Protein AF-A0A9P7ST93-F1 (afdb_monomer_lite)

Secondary structure (DSSP, 8-state):
-PPP-PPPEEEEEEEETTSTT-TTTTT-HHHHHHHHHHHHHHHT-TT--HHHHTTS--EEEEEEE-SSEEEEEEEES-TT--TTTTTSTTTS---EEEEEE-SS-EEEE--HHHHHHHHHHHHHHHHHH-TT--S-EEEE-TTSPPPEES--TT--S-S-EEPPPP-GGGG-PPPPPPPPPPPPPPPPPPPPPPPPPPPPPPP-

pLDDT: mean 79.47, std 17.63, range [34.66, 97.19]

Radius of gyration: 26.7 Å; chains: 1; bounding box: 96×36×78 Å

Foldseek 3Di:
DDDPLQFKAKEKEKEWCLFPQNVCCQVCVVSVLLVVLVVCLVVVAPPHPSVVQNVWDKAWAEWEAAQTTIITMIMTSPPVDDLQPLLPPPPPQHFYKYWYTDNPDTDIDGDPVLSVLVSNLSSLLSQQQAPPDGDPRYFYCSVVDFDWRPHGNPDDDDDIDGRDDSPPCSPVDPDPDPDPDPDPDDDDDDDDDDDDDDDDDDDD

Sequence (204 aa):
MPQPSSTAKRVFVLLNRHSRHYPGAWDDPESLMRNTLAFLHEKGIAGFDTSSALNAKPRLLVKENWVLFLHAVFDIFNDTYDPATAHLPGANDLPGIMVEFSRRRESGNTNRAVMNKVNDEVRKAHDMKGFGSEPPFAADYSDGKHPTCWRPRSSKPRASSTVPALDPALGSAPAPAPAPAPPPAPPPAPPPAPPPAPPPDPAP

Organism: NCBI:txid123648

Structure (mmCIF, N/CA/C/O backbone):
data_AF-A0A9P7ST93-F1
#
_entry.id   AF-A0A9P7ST93-F1
#
loop_
_atom_site.group_PDB
_atom_site.id
_atom_site.type_symbol
_atom_site.label_atom_id
_atom_site.label_alt_id
_atom_site.label_comp_id
_atom_site.label_asym_id
_atom_site.label_entity_id
_atom_site.label_seq_id
_atom_site.pdbx_PDB_ins_code
_atom_site.Cartn_x
_atom_site.Cartn_y
_atom_site.Cartn_z
_atom_site.occupancy
_atom_site.B_iso_or_equiv
_atom_site.auth_seq_id
_atom_site.auth_comp_id
_atom_site.auth_asym_id
_atom_site.auth_atom_id
_atom_site.pdbx_PDB_model_num
ATOM 1 N N . MET A 1 1 ? 1.619 -15.369 29.570 1.00 39.56 1 MET A N 1
ATOM 2 C CA . MET A 1 1 ? 0.551 -14.775 28.738 1.00 39.56 1 MET A CA 1
ATOM 3 C C . MET A 1 1 ? 1.010 -14.865 27.289 1.00 39.56 1 MET A C 1
ATOM 5 O O . MET A 1 1 ? 2.052 -14.284 27.003 1.00 39.56 1 MET A O 1
ATOM 9 N N . PRO A 1 2 ? 0.346 -15.619 26.398 1.00 37.69 2 PRO A N 1
ATOM 10 C CA . PRO A 1 2 ? 0.626 -15.507 24.972 1.00 37.69 2 PRO A CA 1
ATOM 11 C C . PRO A 1 2 ? 0.145 -14.129 24.505 1.00 37.69 2 PRO A C 1
ATOM 13 O O . PRO A 1 2 ? -1.004 -13.766 24.748 1.00 37.69 2 PRO A O 1
ATOM 16 N N . GLN A 1 3 ? 1.038 -13.344 23.902 1.00 43.22 3 GLN A N 1
ATOM 17 C CA . GLN A 1 3 ? 0.674 -12.101 23.217 1.00 43.22 3 GLN A CA 1
ATOM 18 C C . GLN A 1 3 ? -0.368 -12.427 22.132 1.00 43.22 3 GLN A C 1
ATOM 20 O O . GLN A 1 3 ? -0.252 -13.488 21.507 1.00 43.22 3 GLN A O 1
ATOM 25 N N . PRO A 1 4 ? -1.385 -11.577 21.897 1.00 47.75 4 PRO A N 1
ATOM 26 C CA . PRO A 1 4 ? -2.294 -11.791 20.781 1.00 47.75 4 PRO A CA 1
ATOM 27 C C . PRO A 1 4 ? -1.471 -11.883 19.491 1.00 47.75 4 PRO A C 1
ATOM 29 O O . PRO A 1 4 ? -0.654 -11.014 19.190 1.00 47.75 4 PRO A O 1
ATOM 32 N N . SER A 1 5 ? -1.648 -12.980 18.753 1.00 54.38 5 SER A N 1
ATOM 33 C CA . SER A 1 5 ? -1.018 -13.176 17.449 1.00 54.38 5 SER A CA 1
ATOM 34 C C . SER A 1 5 ? -1.466 -12.043 16.525 1.00 54.38 5 SER A C 1
ATOM 36 O O . SER A 1 5 ? -2.623 -11.979 16.106 1.00 54.38 5 SER A O 1
ATOM 38 N N . SER A 1 6 ? -0.558 -11.106 16.251 1.00 73.00 6 SER A N 1
ATOM 39 C CA . SER A 1 6 ? -0.805 -10.029 15.300 1.00 73.00 6 SER A CA 1
ATOM 40 C C . SER A 1 6 ? -0.928 -10.633 13.901 1.00 73.00 6 SER A C 1
ATOM 42 O O . SER A 1 6 ? -0.012 -11.287 13.413 1.00 73.00 6 SER A O 1
ATOM 44 N N . THR A 1 7 ? -2.088 -10.462 13.266 1.00 86.06 7 THR A N 1
ATOM 45 C CA . THR A 1 7 ? -2.342 -10.981 11.914 1.00 86.06 7 THR A CA 1
ATOM 46 C C . THR A 1 7 ? -1.695 -10.077 10.866 1.00 86.06 7 THR A C 1
ATOM 48 O O . THR A 1 7 ? -1.878 -8.859 10.923 1.00 86.06 7 THR A O 1
ATOM 51 N N . ALA A 1 8 ? -1.005 -10.669 9.886 1.00 91.06 8 ALA A N 1
ATOM 52 C CA . ALA A 1 8 ? -0.424 -9.957 8.749 1.00 91.06 8 ALA A CA 1
ATOM 53 C C . ALA A 1 8 ? -1.473 -9.118 8.001 1.00 91.06 8 ALA A C 1
ATOM 55 O O . ALA A 1 8 ? -2.584 -9.581 7.721 1.00 91.06 8 ALA A O 1
ATOM 56 N N . LYS A 1 9 ? -1.122 -7.872 7.673 1.00 92.12 9 LYS A N 1
ATOM 57 C CA . LYS A 1 9 ? -1.996 -6.945 6.943 1.00 92.12 9 LYS A CA 1
ATOM 58 C C . LYS A 1 9 ? -1.225 -6.155 5.906 1.00 92.12 9 LYS A C 1
ATOM 60 O O . LYS A 1 9 ? -0.076 -5.787 6.133 1.00 92.12 9 LYS A O 1
ATOM 65 N N . ARG A 1 10 ? -1.916 -5.815 4.822 1.00 94.56 10 ARG A N 1
ATOM 66 C CA . ARG A 1 10 ? -1.431 -4.885 3.802 1.00 94.56 10 ARG A CA 1
ATOM 67 C C . ARG A 1 10 ? -2.080 -3.520 3.966 1.00 94.56 10 ARG A C 1
ATOM 69 O O . ARG A 1 10 ? -3.299 -3.415 4.083 1.00 94.56 10 ARG A O 1
ATOM 76 N N . VAL A 1 11 ? -1.277 -2.471 3.954 1.00 94.94 11 VAL A N 1
ATOM 77 C CA . VAL A 1 11 ? -1.739 -1.087 4.005 1.00 94.94 11 VAL A CA 1
ATOM 78 C C . VAL A 1 11 ? -1.470 -0.449 2.653 1.00 94.94 11 VAL A C 1
ATOM 80 O O . VAL A 1 11 ? -0.330 -0.396 2.197 1.00 94.94 11 VAL A O 1
ATOM 83 N N . PHE A 1 12 ? -2.533 0.017 2.007 1.00 96.69 12 PHE A N 1
ATOM 84 C CA . PHE A 1 12 ? -2.459 0.832 0.804 1.00 96.69 12 PHE A CA 1
ATOM 85 C C . PHE A 1 12 ? -2.665 2.294 1.184 1.00 96.69 12 PHE A C 1
ATOM 87 O O . PHE A 1 12 ? -3.672 2.636 1.798 1.00 96.69 12 PHE A O 1
ATOM 94 N N . VAL A 1 13 ? -1.722 3.152 0.814 1.00 96.62 13 VAL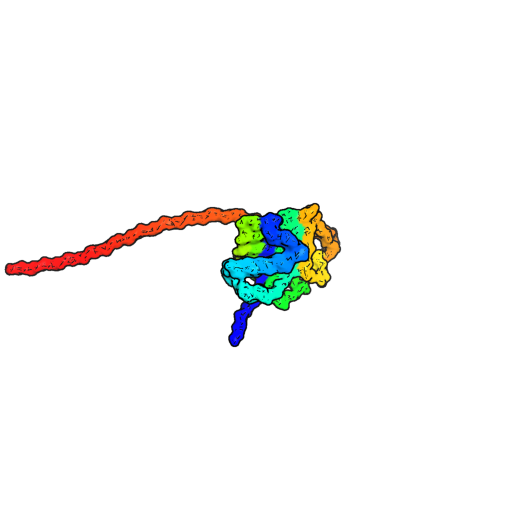 A N 1
ATOM 95 C CA . VAL A 1 13 ? -1.761 4.590 1.056 1.00 96.62 13 VAL A CA 1
ATOM 96 C C . VAL A 1 13 ? -1.938 5.319 -0.266 1.00 96.62 13 VAL A C 1
ATOM 98 O O . VAL A 1 13 ? -1.089 5.228 -1.153 1.00 96.62 13 VAL A O 1
ATOM 101 N N . LEU A 1 14 ? -3.024 6.077 -0.362 1.00 95.06 14 LEU A N 1
ATOM 102 C CA . LEU A 1 14 ? -3.281 7.057 -1.406 1.00 95.06 14 LEU A CA 1
ATOM 103 C C . LEU A 1 14 ? -2.976 8.450 -0.846 1.00 95.06 14 LEU A C 1
ATOM 105 O O . LEU A 1 14 ? -3.741 9.003 -0.054 1.00 95.06 14 LEU A O 1
ATOM 109 N N . LEU A 1 15 ? -1.840 9.018 -1.239 1.00 95.88 15 LEU A N 1
ATOM 110 C CA . LEU A 1 15 ? -1.350 10.293 -0.730 1.00 95.88 15 LEU A CA 1
ATOM 111 C C . LEU A 1 15 ? -1.503 11.382 -1.791 1.00 95.88 15 LEU A C 1
ATOM 113 O O . LEU A 1 15 ? -0.710 11.474 -2.720 1.00 95.88 15 LEU A O 1
ATOM 117 N N . ASN A 1 16 ? -2.507 12.243 -1.659 1.00 94.56 16 ASN A N 1
ATOM 118 C CA . ASN A 1 16 ? -2.703 13.362 -2.577 1.00 94.56 16 ASN A CA 1
ATOM 119 C C . ASN A 1 16 ? -1.550 14.380 -2.474 1.00 94.56 16 ASN A C 1
ATOM 121 O O . ASN A 1 16 ? -1.121 14.709 -1.366 1.00 94.56 16 ASN A O 1
ATOM 125 N N . ARG A 1 17 ? -1.136 14.978 -3.601 1.00 92.88 17 ARG A N 1
ATOM 126 C CA . ARG A 1 17 ? -0.094 16.029 -3.664 1.00 92.88 17 ARG A CA 1
ATOM 127 C C . ARG A 1 17 ? -0.325 17.240 -2.757 1.00 92.88 17 ARG A C 1
ATOM 129 O O . ARG A 1 17 ? 0.609 17.962 -2.430 1.00 92.88 17 ARG A O 1
ATOM 136 N N . HIS A 1 18 ? -1.575 17.502 -2.382 1.00 93.50 18 HIS A N 1
ATOM 137 C CA . HIS A 1 18 ? -1.952 18.611 -1.505 1.00 93.50 18 HIS A CA 1
ATOM 138 C C . HIS A 1 18 ? -2.066 18.212 -0.028 1.00 93.50 18 HIS A C 1
ATOM 140 O O . HIS A 1 18 ? -2.454 19.042 0.796 1.00 93.50 18 HIS A O 1
ATOM 146 N N . SER A 1 19 ? -1.783 16.954 0.312 1.00 94.62 19 SER A N 1
ATOM 147 C CA . SER A 1 19 ? -1.678 16.507 1.697 1.00 94.62 19 SER A CA 1
ATOM 148 C C . SER A 1 19 ? -0.479 17.160 2.382 1.00 94.62 19 SER A C 1
ATOM 150 O O . SER A 1 19 ? 0.590 17.297 1.789 1.00 94.62 19 SER A O 1
ATOM 152 N N . ARG A 1 20 ? -0.624 17.482 3.671 1.00 94.31 20 ARG A N 1
ATOM 153 C CA . ARG A 1 20 ? 0.499 17.913 4.523 1.00 94.31 20 ARG A CA 1
ATOM 154 C C . ARG A 1 20 ? 1.595 16.852 4.654 1.00 94.31 20 ARG A C 1
ATOM 156 O O . ARG A 1 20 ? 2.724 17.196 4.966 1.00 94.31 20 ARG A O 1
ATOM 163 N N . HIS A 1 21 ? 1.250 15.585 4.418 1.00 93.44 21 HIS A N 1
ATOM 164 C CA . HIS A 1 21 ? 2.176 14.455 4.492 1.00 93.44 21 HIS A CA 1
ATOM 165 C C . HIS A 1 21 ? 2.898 14.192 3.169 1.00 93.44 21 HIS A C 1
ATOM 167 O O . HIS A 1 21 ? 3.729 13.301 3.125 1.00 93.44 21 HIS A O 1
ATOM 173 N N . TYR A 1 22 ? 2.565 14.909 2.087 1.00 93.19 22 TYR A N 1
ATOM 174 C CA . TYR A 1 22 ? 3.180 14.703 0.771 1.00 93.19 22 TYR A CA 1
ATOM 175 C C . TYR A 1 22 ? 4.646 15.162 0.675 1.00 93.19 22 TYR A C 1
ATOM 177 O O . TYR A 1 22 ? 5.442 14.429 0.085 1.00 93.19 22 TYR A O 1
ATOM 185 N N . PRO A 1 23 ? 5.045 16.335 1.212 1.00 92.75 23 PRO A N 1
ATOM 186 C CA . PRO A 1 23 ? 6.428 16.795 1.104 1.00 92.75 23 PRO A CA 1
ATOM 187 C C . PRO A 1 23 ? 7.416 15.767 1.669 1.00 92.75 23 PRO A C 1
ATOM 189 O O . PRO A 1 23 ? 7.304 15.364 2.822 1.00 92.75 23 PRO A O 1
ATOM 192 N N . GLY A 1 24 ? 8.372 15.336 0.842 1.00 89.81 24 GLY A N 1
ATOM 193 C CA . GLY A 1 24 ? 9.395 14.355 1.215 1.00 89.81 24 GLY A CA 1
ATOM 194 C C . GLY A 1 24 ? 8.928 12.895 1.261 1.00 89.81 24 GLY A C 1
ATOM 195 O O . GLY A 1 24 ? 9.766 12.020 1.422 1.00 89.81 24 GLY A O 1
ATOM 196 N N . ALA A 1 25 ? 7.640 12.590 1.063 1.00 93.56 25 ALA A N 1
ATOM 197 C CA . ALA A 1 25 ? 7.125 11.218 1.180 1.00 93.56 25 ALA A CA 1
ATOM 198 C C . ALA A 1 25 ? 7.658 10.249 0.112 1.00 93.56 25 ALA A C 1
ATOM 200 O O . ALA A 1 25 ? 7.691 9.038 0.329 1.00 93.56 25 ALA A O 1
ATOM 201 N N . TRP A 1 26 ? 8.053 10.772 -1.050 1.00 93.38 26 TRP A N 1
ATOM 202 C CA . TRP A 1 26 ? 8.686 9.972 -2.095 1.00 93.38 26 TRP A CA 1
ATOM 203 C C . TRP A 1 26 ? 10.097 9.527 -1.704 1.00 93.38 26 TRP A C 1
ATOM 205 O O . TRP A 1 26 ? 10.451 8.357 -1.893 1.00 93.38 26 TRP A O 1
ATOM 215 N N . ASP A 1 27 ? 10.882 10.448 -1.149 1.00 93.75 27 ASP A N 1
ATOM 216 C CA . ASP A 1 27 ? 12.282 10.232 -0.785 1.00 93.75 27 ASP A CA 1
ATOM 217 C C . ASP A 1 27 ? 12.413 9.518 0.567 1.00 93.75 27 ASP A C 1
ATOM 219 O O . ASP A 1 27 ? 13.265 8.646 0.721 1.00 93.75 27 ASP A O 1
ATOM 223 N N . ASP A 1 28 ? 11.509 9.811 1.505 1.00 94.44 28 ASP A N 1
ATOM 224 C CA . ASP A 1 28 ? 11.406 9.199 2.831 1.00 94.44 28 ASP A CA 1
ATOM 225 C C . ASP A 1 28 ? 10.043 8.498 3.023 1.00 94.44 28 ASP A C 1
ATOM 227 O O . ASP A 1 28 ? 9.140 8.995 3.713 1.00 94.44 28 ASP A O 1
ATOM 231 N N . PRO A 1 29 ? 9.866 7.309 2.419 1.00 93.44 29 PRO A N 1
ATOM 232 C CA . PRO A 1 29 ? 8.644 6.536 2.592 1.00 93.44 29 PRO A CA 1
ATOM 233 C C . PRO A 1 29 ? 8.493 5.984 4.018 1.00 93.44 29 PRO A C 1
ATOM 235 O O . PRO A 1 29 ? 7.383 5.625 4.408 1.00 93.44 29 PRO A O 1
ATOM 238 N N . GLU A 1 30 ? 9.558 5.922 4.826 1.00 93.50 30 GLU A N 1
ATOM 239 C CA . GLU A 1 30 ? 9.464 5.468 6.218 1.00 93.50 30 GLU A CA 1
ATOM 240 C C . GLU A 1 30 ? 8.687 6.453 7.082 1.00 93.50 30 GLU A C 1
ATOM 242 O O . GLU A 1 30 ? 7.829 6.039 7.867 1.00 93.50 30 GLU A O 1
ATOM 247 N N . SER A 1 31 ? 8.921 7.755 6.911 1.00 93.75 31 SER A N 1
ATOM 248 C CA . SER A 1 31 ? 8.113 8.773 7.585 1.00 93.75 31 SER A CA 1
ATOM 249 C C . SER A 1 31 ? 6.644 8.712 7.168 1.00 93.75 31 SER A C 1
ATOM 251 O O . SER A 1 31 ? 5.770 8.807 8.032 1.00 93.75 31 SER A O 1
ATOM 253 N N . LEU A 1 32 ? 6.348 8.453 5.888 1.00 95.00 32 LEU A N 1
ATOM 254 C CA . LEU A 1 32 ? 4.972 8.214 5.438 1.00 95.00 32 LEU A CA 1
ATOM 255 C C . LEU A 1 32 ? 4.351 6.995 6.138 1.00 95.00 32 LEU A C 1
ATOM 257 O O . LEU A 1 32 ? 3.221 7.080 6.627 1.00 95.00 32 LEU A O 1
ATOM 261 N N . MET A 1 33 ? 5.074 5.874 6.222 1.00 94.94 33 MET A N 1
ATOM 262 C CA . MET A 1 33 ? 4.598 4.668 6.909 1.00 94.94 33 MET A CA 1
ATOM 263 C C . MET A 1 33 ? 4.339 4.938 8.396 1.00 94.94 33 MET A C 1
ATOM 265 O O . MET A 1 33 ? 3.260 4.611 8.888 1.00 94.94 33 MET A O 1
ATOM 269 N N . ARG A 1 34 ? 5.263 5.604 9.101 1.00 93.19 34 ARG A N 1
ATOM 270 C CA . ARG A 1 34 ? 5.085 5.986 10.514 1.00 93.19 34 ARG A CA 1
ATOM 271 C C . ARG A 1 34 ? 3.852 6.864 10.721 1.00 93.19 34 ARG A C 1
ATOM 273 O O . ARG A 1 34 ? 3.037 6.565 11.591 1.00 93.19 34 ARG A O 1
ATOM 280 N N . ASN A 1 35 ? 3.672 7.892 9.891 1.00 93.38 35 ASN A N 1
ATOM 281 C CA . ASN A 1 35 ? 2.508 8.781 9.962 1.00 93.38 35 ASN A CA 1
ATOM 282 C C . ASN A 1 35 ? 1.201 8.028 9.681 1.00 93.38 35 ASN A C 1
ATOM 284 O O . ASN A 1 35 ? 0.191 8.262 10.342 1.00 93.38 35 ASN A O 1
ATOM 288 N N . THR A 1 36 ? 1.231 7.079 8.743 1.00 94.56 36 THR A N 1
ATOM 289 C CA . THR A 1 36 ? 0.090 6.209 8.431 1.00 94.56 36 THR A CA 1
ATOM 290 C C . THR A 1 36 ? -0.285 5.333 9.625 1.00 94.56 36 THR A C 1
ATOM 292 O O . THR A 1 36 ? -1.457 5.255 9.987 1.00 94.56 36 THR A O 1
ATOM 295 N N . LEU A 1 37 ? 0.696 4.696 10.268 1.00 93.00 37 LEU A N 1
ATOM 296 C CA . LEU A 1 37 ? 0.470 3.847 11.440 1.00 93.00 37 LEU A CA 1
ATOM 297 C C . LEU A 1 37 ? -0.026 4.655 12.645 1.00 93.00 37 LEU A C 1
ATOM 299 O O . LEU A 1 37 ? -0.959 4.222 13.318 1.00 93.00 37 LEU A O 1
ATOM 303 N N . ALA A 1 38 ? 0.530 5.848 12.872 1.00 91.50 38 ALA A N 1
ATOM 304 C CA . ALA A 1 38 ? 0.058 6.770 13.903 1.00 91.50 38 ALA A CA 1
ATOM 305 C C . ALA A 1 38 ? -1.401 7.195 13.667 1.00 91.50 38 ALA A C 1
ATOM 307 O O . ALA A 1 38 ? -2.216 7.133 14.587 1.00 91.50 38 ALA A O 1
ATOM 308 N N . PHE A 1 39 ? -1.757 7.540 12.426 1.00 92.31 39 PHE A N 1
ATOM 309 C CA . PHE A 1 39 ? -3.133 7.859 12.045 1.00 92.31 39 PHE A CA 1
ATOM 310 C C . PHE A 1 39 ? -4.088 6.680 12.285 1.00 92.31 39 PHE A C 1
ATOM 312 O O . PHE A 1 39 ? -5.151 6.845 12.883 1.00 92.31 39 PHE A O 1
ATOM 319 N N . LEU A 1 40 ? -3.711 5.474 11.846 1.00 90.75 40 LEU A N 1
ATOM 320 C CA . LEU A 1 40 ? -4.512 4.268 12.067 1.00 90.75 40 LEU A CA 1
ATOM 321 C C . LEU A 1 40 ? -4.692 3.975 13.560 1.00 90.75 40 LEU A C 1
ATOM 323 O O . LEU A 1 40 ? -5.779 3.557 13.964 1.00 90.75 40 LEU A O 1
ATOM 327 N N . HIS A 1 41 ? -3.657 4.239 14.366 1.00 89.31 41 HIS A N 1
ATOM 328 C CA . HIS A 1 41 ? -3.718 4.139 15.818 1.00 89.31 41 HIS A CA 1
ATOM 329 C C . HIS A 1 41 ? -4.719 5.105 16.435 1.00 89.31 41 HIS A C 1
ATOM 331 O O . HIS A 1 41 ? -5.602 4.677 17.175 1.00 89.31 41 HIS A O 1
ATOM 337 N N . GLU A 1 42 ? -4.628 6.384 16.087 1.00 89.81 42 GLU A N 1
ATOM 338 C CA . GLU A 1 42 ? -5.545 7.414 16.574 1.00 89.81 42 GLU A CA 1
ATOM 339 C C . GLU A 1 42 ? -7.006 7.121 16.197 1.00 89.81 42 GLU A C 1
ATOM 341 O O . GLU A 1 42 ? -7.918 7.363 16.986 1.00 89.81 42 GLU A O 1
ATOM 346 N N . LYS A 1 43 ? -7.247 6.572 15.000 1.00 87.56 43 LYS A N 1
ATOM 347 C CA . LYS A 1 43 ? -8.603 6.283 14.511 1.00 87.56 43 LYS A CA 1
ATOM 348 C C . LYS A 1 43 ? -9.219 4.993 15.041 1.00 87.56 43 LYS A C 1
ATOM 350 O O . LYS A 1 43 ? -10.419 4.814 14.847 1.00 87.56 43 LYS A O 1
ATOM 355 N N . GLY A 1 44 ? -8.445 4.108 15.671 1.00 84.38 44 GLY A N 1
ATOM 356 C CA . GLY A 1 44 ? -8.965 2.854 16.221 1.00 84.38 44 GLY A CA 1
ATOM 357 C C . GLY A 1 44 ? -9.681 1.992 15.175 1.00 84.38 44 GLY A C 1
ATOM 358 O O . GLY A 1 44 ? -10.802 1.539 15.402 1.00 84.38 44 GLY A O 1
ATOM 359 N N . ILE A 1 45 ? -9.072 1.810 13.997 1.00 81.69 45 ILE A N 1
ATOM 360 C CA . ILE A 1 45 ? -9.695 1.058 12.897 1.00 81.69 45 ILE A CA 1
ATOM 361 C C . ILE A 1 45 ? -9.994 -0.384 13.334 1.00 81.69 45 ILE A C 1
ATOM 363 O O . ILE A 1 45 ? -9.109 -1.117 13.773 1.00 81.69 45 ILE A O 1
ATOM 367 N N . ALA A 1 46 ? -11.252 -0.804 13.185 1.00 67.62 46 ALA A N 1
ATOM 368 C CA . ALA A 1 46 ? -11.709 -2.121 13.614 1.00 67.62 46 ALA A CA 1
ATOM 369 C C . ALA A 1 46 ? -10.882 -3.257 12.985 1.00 67.62 46 ALA A C 1
ATOM 371 O O . ALA A 1 46 ? -10.647 -3.295 11.775 1.00 67.62 46 ALA A O 1
ATOM 372 N N . GLY A 1 47 ? -10.456 -4.204 13.824 1.00 66.81 47 GLY A N 1
ATOM 373 C CA . GLY A 1 47 ? -9.659 -5.355 13.401 1.00 66.81 47 GLY A CA 1
ATOM 374 C C . GLY A 1 47 ? -8.194 -5.035 13.096 1.00 66.81 47 GLY A C 1
ATOM 375 O O . GLY A 1 47 ? -7.512 -5.897 12.544 1.00 66.81 47 GLY A O 1
ATOM 376 N N . PHE A 1 48 ? -7.705 -3.839 13.426 1.00 73.12 48 PHE A N 1
ATOM 377 C CA . PHE A 1 48 ? -6.294 -3.465 13.383 1.00 73.12 48 PHE A CA 1
ATOM 378 C C . PHE A 1 48 ? -5.777 -3.299 14.814 1.00 73.12 48 PHE A C 1
ATOM 380 O O . PHE A 1 48 ? -6.257 -2.434 15.541 1.00 73.12 48 PHE A O 1
ATOM 387 N N . ASP A 1 49 ? -4.825 -4.140 15.229 1.00 75.00 49 ASP A N 1
ATOM 388 C CA . ASP A 1 49 ? -4.144 -3.964 16.515 1.00 75.00 49 ASP A CA 1
ATOM 389 C C . ASP A 1 49 ? -3.146 -2.814 16.390 1.00 75.00 49 ASP A C 1
ATOM 391 O O . ASP A 1 49 ? -2.001 -2.968 15.959 1.00 75.00 49 ASP A O 1
ATOM 395 N N . THR A 1 50 ? -3.644 -1.629 16.714 1.00 68.19 50 THR A N 1
ATOM 396 C CA . THR A 1 50 ? -2.937 -0.369 16.565 1.00 68.19 50 THR A CA 1
ATOM 397 C C . THR A 1 50 ? -1.700 -0.288 17.455 1.00 68.19 50 THR A C 1
ATOM 399 O O . THR A 1 50 ? -0.686 0.273 17.038 1.00 68.19 50 THR A O 1
ATOM 402 N N . SER A 1 51 ? -1.760 -0.840 18.669 1.00 72.50 51 SER A N 1
ATOM 403 C CA . SER A 1 51 ? -0.683 -0.747 19.658 1.00 72.50 51 SER A CA 1
ATOM 404 C C . SER A 1 51 ? 0.499 -1.637 19.285 1.00 72.50 51 SER A C 1
ATOM 406 O O . SER A 1 51 ? 1.652 -1.209 19.376 1.00 72.50 51 SER A O 1
ATOM 408 N N . SER A 1 52 ? 0.227 -2.841 18.779 1.00 76.31 52 SER A N 1
ATOM 409 C CA . SER A 1 52 ? 1.268 -3.704 18.218 1.00 76.31 52 SER A CA 1
ATOM 410 C C . SER A 1 52 ? 1.823 -3.132 16.908 1.00 76.31 52 SER A C 1
ATOM 412 O O . SER A 1 52 ? 3.016 -3.256 16.635 1.00 76.31 52 SER A O 1
ATOM 414 N N . ALA A 1 53 ? 0.986 -2.460 16.104 1.00 73.94 53 ALA A N 1
ATOM 415 C CA . ALA A 1 53 ? 1.375 -1.959 14.786 1.00 73.94 53 ALA A CA 1
ATOM 416 C C . ALA A 1 53 ? 2.367 -0.791 14.849 1.00 73.94 53 ALA A C 1
ATOM 418 O O . ALA A 1 53 ? 3.220 -0.683 13.973 1.00 73.94 53 ALA A O 1
ATOM 419 N N . LEU A 1 54 ? 2.317 0.042 15.895 1.00 78.19 54 LEU A N 1
ATOM 420 C CA . LEU A 1 54 ? 3.311 1.105 16.111 1.00 78.19 54 LEU A CA 1
ATOM 421 C C . LEU A 1 54 ? 4.727 0.562 16.351 1.00 78.19 54 LEU A C 1
ATOM 423 O O . LEU A 1 54 ? 5.701 1.250 16.060 1.00 78.19 54 LEU A O 1
ATOM 427 N N . ASN A 1 55 ? 4.834 -0.671 16.851 1.00 79.44 55 ASN A N 1
ATOM 428 C CA . ASN A 1 55 ? 6.103 -1.366 17.070 1.00 79.44 55 ASN A CA 1
ATOM 429 C C . ASN A 1 55 ? 6.436 -2.355 15.943 1.00 79.44 55 ASN A C 1
ATOM 431 O O . ASN A 1 55 ? 7.485 -3.003 15.978 1.00 79.44 55 ASN A O 1
ATOM 435 N N . ALA A 1 56 ? 5.550 -2.501 14.953 1.00 80.00 56 ALA A N 1
ATOM 436 C CA . ALA A 1 56 ? 5.804 -3.353 13.806 1.00 80.00 56 ALA A CA 1
ATOM 437 C C . ALA A 1 56 ? 6.959 -2.784 12.976 1.00 80.00 56 ALA A C 1
ATOM 439 O O . ALA A 1 56 ? 7.174 -1.574 12.913 1.00 80.00 56 ALA A O 1
ATOM 440 N N . LYS A 1 57 ? 7.681 -3.670 12.289 1.00 87.56 57 LYS A N 1
ATOM 441 C CA . LYS A 1 57 ? 8.638 -3.289 11.248 1.00 87.56 57 LYS A CA 1
ATOM 442 C C . LYS A 1 57 ? 7.911 -3.355 9.903 1.00 87.56 57 LYS A C 1
ATOM 444 O O . LYS A 1 57 ? 7.830 -4.446 9.337 1.00 87.56 57 LYS A O 1
ATOM 449 N N . PRO A 1 58 ? 7.307 -2.252 9.417 1.00 92.56 58 PRO A N 1
ATOM 450 C CA . PRO A 1 58 ? 6.603 -2.279 8.147 1.00 92.56 58 PRO A CA 1
ATOM 451 C C . PRO A 1 58 ? 7.580 -2.585 7.010 1.00 92.56 58 PRO A C 1
ATOM 453 O O . PRO A 1 58 ? 8.703 -2.079 6.984 1.00 92.56 58 PRO A O 1
ATOM 456 N N . ARG A 1 59 ? 7.142 -3.401 6.052 1.00 94.75 59 ARG A N 1
ATOM 457 C CA . ARG A 1 59 ? 7.895 -3.698 4.832 1.00 94.75 59 ARG A CA 1
ATOM 458 C C . ARG A 1 59 ? 7.259 -2.962 3.666 1.00 94.75 59 ARG A C 1
ATOM 460 O O . ARG A 1 59 ? 6.178 -3.341 3.217 1.00 94.75 59 ARG A O 1
ATOM 467 N N . LEU A 1 60 ? 7.935 -1.936 3.157 1.00 96.31 60 LEU A N 1
ATOM 468 C CA . LEU A 1 60 ? 7.509 -1.253 1.940 1.00 96.31 60 LEU A CA 1
ATOM 469 C C . LEU A 1 60 ? 7.599 -2.213 0.749 1.00 96.31 60 LEU A C 1
ATOM 471 O O . LEU A 1 60 ? 8.653 -2.791 0.502 1.00 96.31 60 LEU A O 1
ATOM 475 N N . LEU A 1 61 ? 6.500 -2.366 0.013 1.00 95.44 61 LEU A N 1
ATOM 476 C CA . LEU A 1 61 ? 6.415 -3.234 -1.159 1.00 95.44 61 LEU A CA 1
ATOM 477 C C . LEU A 1 61 ? 6.463 -2.450 -2.460 1.00 95.44 61 LEU A C 1
ATOM 479 O O . LEU A 1 61 ? 7.252 -2.768 -3.343 1.00 95.44 61 LEU A O 1
ATOM 483 N N . VAL A 1 62 ? 5.610 -1.438 -2.579 1.00 94.44 62 VAL A N 1
ATOM 484 C CA . VAL A 1 62 ? 5.448 -0.641 -3.796 1.00 94.44 62 VAL A CA 1
ATOM 485 C C . VAL A 1 62 ? 5.420 0.826 -3.407 1.00 94.44 62 VAL A C 1
ATOM 487 O O . VAL A 1 62 ? 4.765 1.189 -2.429 1.00 94.44 62 VAL A O 1
ATOM 490 N N . LYS A 1 63 ? 6.102 1.669 -4.184 1.00 93.94 63 LYS A N 1
ATOM 491 C CA . LYS A 1 63 ? 5.879 3.114 -4.176 1.00 93.94 63 LYS A CA 1
ATOM 492 C C . LYS A 1 63 ? 5.800 3.641 -5.602 1.00 93.94 63 LYS A C 1
ATOM 494 O O . LYS A 1 63 ? 6.693 3.394 -6.410 1.00 93.94 63 LYS A O 1
ATOM 499 N N . GLU A 1 64 ? 4.748 4.385 -5.903 1.00 91.94 64 GLU A N 1
ATOM 500 C CA . GLU A 1 64 ? 4.564 5.009 -7.206 1.00 91.94 64 GLU A CA 1
ATOM 501 C C . GLU A 1 64 ? 4.289 6.497 -7.057 1.00 91.94 64 GLU A C 1
ATOM 503 O O . GLU A 1 64 ? 3.383 6.895 -6.325 1.00 91.94 64 GLU A O 1
ATOM 508 N N . ASN A 1 65 ? 5.070 7.314 -7.755 1.00 90.38 65 ASN A N 1
ATOM 509 C CA . ASN A 1 65 ? 4.875 8.754 -7.798 1.00 90.38 65 ASN A CA 1
ATOM 510 C C . ASN A 1 65 ? 4.065 9.109 -9.041 1.00 90.38 65 ASN A C 1
ATOM 512 O O . ASN A 1 65 ? 4.472 8.791 -10.151 1.00 90.38 65 ASN A O 1
ATOM 516 N N . TRP A 1 66 ? 2.929 9.768 -8.872 1.00 88.50 66 TRP A N 1
ATOM 517 C CA . TRP A 1 66 ? 2.083 10.221 -9.967 1.00 88.50 66 TRP A CA 1
ATOM 518 C C . TRP A 1 66 ? 1.916 11.733 -9.917 1.00 88.50 66 TRP A C 1
ATOM 520 O O . TRP A 1 66 ? 2.113 12.373 -8.889 1.00 88.50 66 TRP A O 1
ATOM 530 N N . VAL A 1 67 ? 1.455 12.313 -11.027 1.00 86.88 67 VAL A N 1
ATOM 531 C CA . VAL A 1 67 ? 1.254 13.768 -11.165 1.00 86.88 67 VAL A 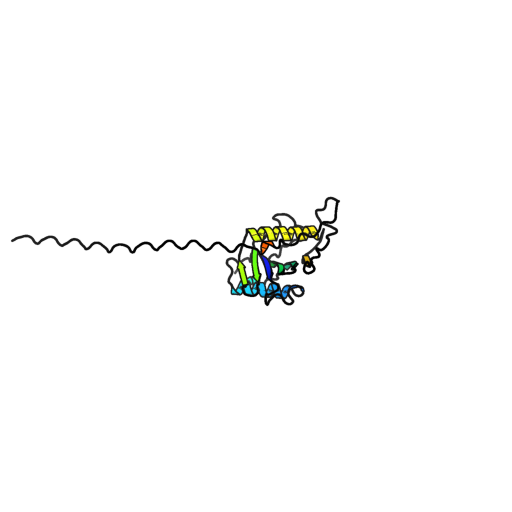CA 1
ATOM 532 C C . VAL A 1 67 ? 0.402 14.366 -10.030 1.00 86.88 67 VAL A C 1
ATOM 534 O O . VAL A 1 67 ? 0.608 15.514 -9.629 1.00 86.88 67 VAL A O 1
ATOM 537 N N . LEU A 1 68 ? -0.588 13.623 -9.522 1.00 88.06 68 LEU A N 1
ATOM 538 C CA . LEU A 1 68 ? -1.545 14.120 -8.525 1.00 88.06 68 LEU A CA 1
ATOM 539 C C . LEU A 1 68 ? -1.477 13.415 -7.167 1.00 88.06 68 LEU A C 1
ATOM 541 O O . LEU A 1 68 ? -2.058 13.914 -6.198 1.00 88.06 68 LEU A O 1
ATOM 545 N N . PHE A 1 69 ? -0.802 12.277 -7.079 1.00 90.94 69 PHE A N 1
ATOM 546 C CA . PHE A 1 69 ? -0.795 11.448 -5.883 1.00 90.94 69 PHE A CA 1
ATOM 547 C C . PHE A 1 69 ? 0.443 10.561 -5.831 1.00 90.94 69 PHE A C 1
ATOM 549 O O . PHE A 1 69 ? 1.056 10.255 -6.842 1.00 90.94 69 PHE A O 1
ATOM 556 N N . LEU A 1 70 ? 0.785 10.115 -4.635 1.00 93.25 70 LEU A N 1
ATOM 557 C CA . LEU A 1 70 ? 1.737 9.050 -4.402 1.00 93.25 70 LEU A CA 1
ATOM 558 C C . LEU A 1 70 ? 0.958 7.831 -3.907 1.00 93.25 70 LEU A C 1
ATOM 560 O O . LEU A 1 70 ? 0.133 7.937 -2.998 1.00 93.25 70 LEU A O 1
ATOM 564 N N . HIS A 1 71 ? 1.211 6.678 -4.515 1.00 93.94 71 HIS A N 1
ATOM 565 C CA . HIS A 1 71 ? 0.744 5.388 -4.024 1.00 93.94 71 HIS A CA 1
ATOM 566 C C . HIS A 1 71 ? 1.864 4.723 -3.239 1.00 93.94 71 HIS A C 1
ATOM 568 O O . HIS A 1 71 ? 2.986 4.624 -3.729 1.00 93.94 71 HIS A O 1
ATOM 574 N N . ALA A 1 72 ? 1.565 4.230 -2.044 1.00 96.56 72 ALA A N 1
ATOM 575 C CA . ALA A 1 72 ? 2.472 3.359 -1.313 1.00 96.56 72 ALA A CA 1
ATOM 576 C C . ALA A 1 72 ? 1.724 2.124 -0.822 1.00 96.56 72 ALA A C 1
ATOM 578 O O . ALA A 1 72 ? 0.589 2.213 -0.364 1.00 96.56 72 ALA A O 1
ATOM 579 N N . VAL A 1 73 ? 2.363 0.966 -0.908 1.00 97.19 73 VAL A N 1
ATOM 580 C CA . VAL A 1 73 ? 1.848 -0.287 -0.359 1.00 97.19 73 VAL A CA 1
ATOM 581 C C . VAL A 1 73 ? 2.908 -0.853 0.559 1.00 97.19 73 VAL A C 1
ATOM 583 O O . VAL A 1 73 ? 4.051 -1.029 0.137 1.00 97.19 73 VAL A O 1
ATOM 586 N N . PHE A 1 74 ? 2.535 -1.160 1.794 1.00 96.75 74 PHE A N 1
ATOM 587 C CA . PHE A 1 74 ? 3.427 -1.808 2.743 1.00 96.75 74 PHE A CA 1
ATOM 588 C C . PHE A 1 74 ? 2.694 -2.859 3.566 1.00 96.75 74 PHE A C 1
ATOM 590 O O . PHE A 1 74 ? 1.497 -2.742 3.829 1.00 96.75 74 PHE A O 1
ATOM 597 N N . ASP A 1 75 ? 3.429 -3.880 3.982 1.00 95.12 75 ASP A N 1
ATOM 598 C CA . ASP A 1 75 ? 2.913 -4.923 4.855 1.00 95.12 75 ASP A CA 1
ATOM 599 C C . ASP A 1 75 ? 3.337 -4.661 6.299 1.00 95.12 75 ASP A C 1
ATOM 601 O O . ASP A 1 75 ? 4.431 -4.161 6.564 1.00 95.12 75 ASP A O 1
ATOM 605 N N . ILE A 1 76 ? 2.481 -5.045 7.240 1.00 92.62 76 ILE A N 1
ATOM 606 C CA . ILE A 1 76 ? 2.811 -5.151 8.661 1.00 92.62 76 ILE A CA 1
ATOM 607 C C . ILE A 1 76 ? 2.558 -6.577 9.137 1.00 92.62 76 ILE A C 1
ATOM 609 O O . ILE A 1 76 ? 1.646 -7.248 8.647 1.00 92.62 76 ILE A O 1
ATOM 613 N N . PHE A 1 77 ? 3.375 -7.031 10.088 1.00 91.44 77 PHE A N 1
ATOM 614 C CA . PHE A 1 77 ? 3.338 -8.390 10.646 1.00 91.44 77 PHE A CA 1
ATOM 615 C C . PHE A 1 77 ? 3.444 -9.516 9.598 1.00 91.44 77 PHE A C 1
ATOM 617 O O . PHE A 1 77 ? 3.062 -10.651 9.868 1.00 91.44 77 PHE A O 1
ATOM 624 N N . ASN A 1 78 ? 3.935 -9.216 8.390 1.00 92.38 78 ASN A N 1
ATOM 625 C CA . ASN A 1 78 ? 4.176 -10.208 7.345 1.00 92.38 78 ASN A CA 1
ATOM 626 C C . ASN A 1 78 ? 5.633 -10.682 7.391 1.00 92.38 78 ASN A C 1
ATOM 628 O O . ASN A 1 78 ? 6.440 -10.388 6.506 1.00 92.38 78 ASN A O 1
ATOM 632 N N . ASP A 1 79 ? 5.970 -11.397 8.460 1.00 89.00 79 ASP A N 1
ATOM 633 C CA . ASP A 1 79 ? 7.332 -11.892 8.688 1.00 89.00 79 ASP A CA 1
ATOM 634 C C . ASP A 1 79 ? 7.688 -13.066 7.761 1.00 89.00 79 ASP A C 1
ATOM 636 O O . ASP A 1 79 ? 8.857 -13.400 7.586 1.00 89.00 79 ASP A O 1
ATOM 640 N N . THR A 1 80 ? 6.680 -13.661 7.121 1.00 90.31 80 THR A N 1
ATOM 641 C CA . THR A 1 80 ? 6.800 -14.801 6.204 1.00 90.31 80 THR A CA 1
ATOM 642 C C . THR A 1 80 ? 6.803 -14.391 4.731 1.00 90.31 80 THR A C 1
ATOM 644 O O . THR A 1 80 ? 6.603 -15.239 3.865 1.00 90.31 80 THR A O 1
ATOM 647 N N . TYR A 1 81 ? 6.987 -13.104 4.422 1.00 91.50 81 TYR A N 1
ATOM 648 C CA . TYR A 1 81 ? 7.014 -12.634 3.038 1.00 91.50 81 TYR A CA 1
ATOM 649 C C . TYR A 1 81 ? 8.164 -13.285 2.260 1.00 91.50 81 TYR A C 1
ATOM 651 O O . TYR A 1 81 ? 9.337 -13.034 2.551 1.00 91.50 81 TYR A O 1
ATOM 659 N N . ASP A 1 82 ? 7.814 -14.033 1.216 1.00 91.06 82 ASP A N 1
ATOM 660 C CA . ASP A 1 82 ? 8.755 -14.672 0.301 1.00 91.06 82 ASP A CA 1
ATOM 661 C C . ASP A 1 82 ? 8.667 -14.046 -1.109 1.00 91.06 82 ASP A C 1
ATOM 663 O O . ASP A 1 82 ? 7.675 -14.250 -1.814 1.00 91.06 82 ASP A O 1
ATOM 667 N N . PRO A 1 83 ? 9.689 -13.297 -1.570 1.00 89.12 83 PRO A N 1
ATOM 668 C CA . PRO A 1 83 ? 9.688 -12.681 -2.899 1.00 89.12 83 PRO A CA 1
ATOM 669 C C . PRO A 1 83 ? 9.681 -13.700 -4.053 1.00 89.12 83 PRO A C 1
ATOM 671 O O . PRO A 1 83 ? 9.292 -13.355 -5.176 1.00 89.12 83 PRO A O 1
ATOM 674 N N . ALA A 1 84 ? 10.088 -14.953 -3.813 1.00 87.62 84 ALA A N 1
ATOM 675 C CA . ALA A 1 84 ? 10.066 -15.991 -4.837 1.00 87.62 84 ALA A CA 1
ATOM 676 C C . ALA A 1 84 ? 8.631 -16.415 -5.170 1.00 87.62 84 ALA A C 1
ATOM 678 O O . ALA A 1 84 ? 8.308 -16.616 -6.340 1.00 87.62 84 ALA A O 1
ATOM 679 N N . THR A 1 85 ? 7.749 -16.482 -4.173 1.00 90.19 85 THR A N 1
ATOM 680 C CA . THR A 1 85 ? 6.364 -16.954 -4.331 1.00 90.19 85 THR A CA 1
ATOM 681 C C . THR A 1 85 ? 5.317 -15.843 -4.278 1.00 90.19 85 THR A C 1
ATOM 683 O O . THR A 1 85 ? 4.220 -16.043 -4.790 1.00 90.19 85 THR A O 1
ATOM 686 N N . ALA A 1 86 ? 5.643 -14.644 -3.778 1.00 89.88 86 ALA A N 1
ATOM 687 C CA . ALA A 1 86 ? 4.696 -13.535 -3.586 1.00 89.88 86 ALA A CA 1
ATOM 688 C C . ALA A 1 86 ? 3.992 -13.026 -4.859 1.00 89.88 86 ALA A C 1
ATOM 690 O O . ALA A 1 86 ? 3.015 -12.290 -4.751 1.00 89.88 86 ALA A O 1
ATOM 691 N N . HIS A 1 87 ? 4.472 -13.397 -6.047 1.00 87.44 87 HIS A N 1
ATOM 692 C CA . HIS A 1 87 ? 3.847 -13.093 -7.337 1.00 87.44 87 HIS A CA 1
ATOM 693 C C . HIS A 1 87 ? 2.704 -14.061 -7.704 1.00 87.44 87 HIS A C 1
ATOM 695 O O . HIS A 1 87 ? 1.860 -13.751 -8.545 1.00 87.44 87 HIS A O 1
ATOM 701 N N . LEU A 1 88 ? 2.646 -15.233 -7.065 1.00 89.38 88 LEU A N 1
ATOM 702 C CA . LEU A 1 88 ? 1.648 -16.258 -7.345 1.00 89.38 88 LEU A CA 1
ATOM 703 C C . LEU A 1 88 ? 0.281 -15.874 -6.743 1.00 89.38 88 LEU A C 1
ATOM 705 O O . LEU A 1 88 ? 0.228 -15.358 -5.623 1.00 89.38 88 LEU A O 1
ATOM 709 N N . PRO A 1 89 ? -0.841 -16.133 -7.444 1.00 89.31 89 PRO A N 1
ATOM 710 C CA . PRO A 1 89 ? -2.181 -15.915 -6.895 1.00 89.31 89 PRO A CA 1
ATOM 711 C C . PRO A 1 89 ? -2.388 -16.631 -5.555 1.00 89.31 89 PRO A C 1
ATOM 713 O O . PRO A 1 89 ? -2.071 -17.813 -5.440 1.00 89.31 89 PRO A O 1
ATOM 716 N N . GLY A 1 90 ? -2.928 -15.934 -4.550 1.00 89.94 90 GLY A N 1
ATOM 717 C CA . GLY A 1 90 ? -3.230 -16.507 -3.234 1.00 89.94 90 GLY A CA 1
ATOM 718 C C . GLY A 1 90 ? -2.028 -16.732 -2.310 1.00 89.94 90 GLY A C 1
ATOM 719 O O . GLY A 1 90 ? -2.233 -16.928 -1.116 1.00 89.94 90 GLY A O 1
ATOM 720 N N . ALA A 1 91 ? -0.788 -16.673 -2.807 1.00 90.19 91 ALA A N 1
ATOM 721 C CA . ALA A 1 91 ? 0.402 -16.963 -1.999 1.00 90.19 91 ALA A CA 1
ATOM 722 C C . ALA A 1 91 ? 0.714 -15.869 -0.965 1.00 90.19 91 ALA A C 1
ATOM 724 O O . ALA A 1 91 ? 1.259 -16.155 0.096 1.00 90.19 91 ALA A O 1
ATOM 725 N N . ASN A 1 92 ? 0.372 -14.614 -1.269 1.00 92.88 92 ASN A N 1
ATOM 726 C CA . ASN A 1 92 ? 0.636 -13.461 -0.404 1.00 92.88 92 ASN A CA 1
ATOM 727 C C . ASN A 1 92 ? -0.505 -12.427 -0.472 1.00 92.88 92 ASN A C 1
ATOM 729 O O . ASN A 1 92 ? -0.288 -11.207 -0.456 1.00 92.88 92 ASN A O 1
ATOM 733 N N . ASP A 1 93 ? -1.733 -12.935 -0.594 1.00 93.50 93 ASP A N 1
ATOM 734 C CA . ASP A 1 93 ? -2.950 -12.132 -0.575 1.00 93.50 93 ASP A CA 1
ATOM 735 C C . ASP A 1 93 ? -3.328 -11.854 0.881 1.00 93.50 93 ASP A C 1
ATOM 737 O O . ASP A 1 93 ? -3.816 -12.725 1.600 1.00 93.50 93 ASP A O 1
ATOM 741 N N . LEU A 1 94 ? -3.087 -10.623 1.327 1.00 92.94 94 LEU A N 1
ATOM 742 C CA . LEU A 1 94 ? -3.369 -10.214 2.699 1.00 92.94 94 LEU A CA 1
ATOM 743 C C . LEU A 1 94 ? -4.692 -9.445 2.787 1.00 92.94 94 LEU A C 1
ATOM 745 O O . LEU A 1 94 ? -5.035 -8.697 1.860 1.00 92.94 94 LEU A O 1
ATOM 749 N N . PRO A 1 95 ? -5.426 -9.552 3.913 1.00 92.44 95 PRO A N 1
ATOM 750 C CA . PRO A 1 95 ? -6.434 -8.557 4.240 1.00 92.44 95 PRO A CA 1
ATOM 751 C C . PRO A 1 95 ? -5.748 -7.199 4.402 1.00 92.44 95 PRO A C 1
ATOM 753 O O . PRO A 1 95 ? -4.593 -7.114 4.829 1.00 92.44 95 PRO A O 1
ATOM 756 N N . GLY A 1 96 ? -6.458 -6.117 4.106 1.00 91.56 96 GLY A N 1
ATOM 757 C CA . GLY A 1 96 ? -5.818 -4.817 4.167 1.00 91.56 96 GLY A CA 1
ATOM 758 C C . GLY A 1 96 ? -6.712 -3.633 4.422 1.00 91.56 96 GLY A C 1
ATOM 759 O O . GLY A 1 96 ? -7.930 -3.743 4.582 1.00 91.56 96 GLY A O 1
ATOM 760 N N . ILE A 1 97 ? -6.031 -2.502 4.515 1.00 92.69 97 ILE A N 1
ATOM 761 C CA . ILE A 1 97 ? -6.571 -1.214 4.908 1.00 92.69 97 ILE A CA 1
ATOM 762 C C . ILE A 1 97 ? -6.148 -0.212 3.848 1.00 92.69 97 ILE A C 1
ATOM 764 O O . ILE A 1 97 ? -4.965 -0.098 3.534 1.00 92.69 97 ILE A O 1
ATOM 768 N N . MET A 1 98 ? -7.117 0.522 3.320 1.00 93.50 98 MET A N 1
ATOM 769 C CA . MET A 1 98 ? -6.857 1.687 2.495 1.00 93.50 98 MET A CA 1
ATOM 770 C C . MET A 1 98 ? -6.815 2.915 3.396 1.00 93.50 98 MET A C 1
ATOM 772 O O . MET A 1 98 ? -7.742 3.147 4.174 1.00 93.50 98 MET A O 1
ATOM 776 N N . VAL A 1 99 ? -5.753 3.702 3.269 1.00 94.69 99 VAL A N 1
ATOM 777 C CA . VAL A 1 99 ? -5.588 5.002 3.909 1.00 94.69 99 VAL A CA 1
ATOM 778 C C . VAL A 1 99 ? -5.477 6.059 2.829 1.00 94.69 99 VAL A C 1
ATOM 780 O O . VAL A 1 99 ? -4.656 5.955 1.925 1.00 94.69 99 VAL A O 1
ATOM 783 N N . GLU A 1 100 ? -6.302 7.088 2.925 1.00 94.88 100 GLU A N 1
ATOM 784 C CA . GLU A 1 100 ? -6.261 8.239 2.038 1.0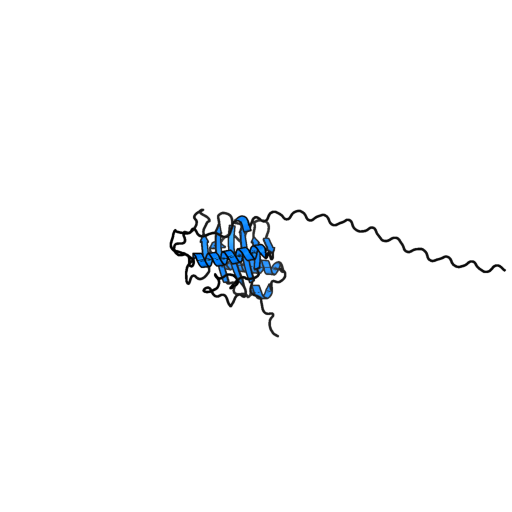0 94.88 100 GLU A CA 1
ATOM 785 C C . GLU A 1 100 ? -5.871 9.479 2.835 1.00 94.88 100 GLU A C 1
ATOM 787 O O . GLU A 1 100 ? -6.503 9.808 3.842 1.00 94.88 100 GLU A O 1
ATOM 792 N N . PHE A 1 101 ? -4.857 10.186 2.345 1.00 95.50 101 PHE A N 1
ATOM 793 C CA . PHE A 1 101 ? -4.430 11.478 2.857 1.00 95.50 101 PHE A CA 1
ATOM 794 C C . PHE A 1 101 ? -4.652 12.548 1.792 1.00 95.50 101 PHE A C 1
ATOM 796 O O . PHE A 1 101 ? -4.023 12.538 0.734 1.00 95.50 101 PHE A O 1
ATOM 803 N N . SER A 1 102 ? -5.519 13.513 2.086 1.00 92.06 102 SER A N 1
ATOM 804 C CA . SER A 1 102 ? -5.828 14.645 1.212 1.00 92.06 102 SER A CA 1
ATOM 805 C C . SER A 1 102 ? -5.668 15.978 1.945 1.00 92.06 102 SER A C 1
ATOM 807 O O . SER A 1 102 ? -5.416 16.022 3.146 1.00 92.06 102 SER A O 1
ATOM 809 N N . ARG A 1 103 ? -5.862 17.098 1.235 1.00 91.38 103 ARG A N 1
ATOM 810 C CA . ARG A 1 103 ? -5.759 18.447 1.821 1.00 91.38 103 ARG A CA 1
ATOM 811 C C . ARG A 1 103 ? -6.694 18.672 3.016 1.00 91.38 103 ARG A C 1
ATOM 813 O O . ARG A 1 103 ? -6.355 19.428 3.918 1.00 91.38 103 ARG A O 1
ATOM 820 N N . ARG A 1 104 ? -7.904 18.106 2.973 1.00 90.31 104 ARG A N 1
ATOM 821 C CA . ARG A 1 104 ? -8.976 18.386 3.952 1.00 90.31 104 ARG A CA 1
ATOM 822 C C . ARG A 1 104 ? -9.456 17.153 4.705 1.00 90.31 104 ARG A C 1
ATOM 824 O O . ARG A 1 104 ? -10.213 17.291 5.659 1.00 90.31 104 ARG A O 1
ATOM 831 N N . ARG A 1 105 ? -9.076 15.964 4.249 1.00 89.31 105 ARG A N 1
ATOM 832 C CA . ARG A 1 105 ? -9.592 14.702 4.761 1.00 89.31 105 ARG A CA 1
ATOM 833 C C . ARG A 1 105 ? -8.477 13.683 4.857 1.00 89.31 105 ARG A C 1
ATOM 835 O O . ARG A 1 105 ? -7.718 13.501 3.909 1.00 89.31 105 ARG A O 1
ATOM 842 N N . GLU A 1 106 ? -8.464 12.994 5.981 1.00 92.25 106 GLU A N 1
ATOM 843 C CA . GLU A 1 106 ? -7.685 11.788 6.194 1.00 92.25 106 GLU A CA 1
ATOM 844 C C . GLU A 1 106 ? -8.676 10.689 6.570 1.00 92.25 106 GLU A C 1
ATOM 846 O O . GLU A 1 106 ? -9.551 10.900 7.418 1.00 92.25 106 GLU A O 1
ATOM 851 N N . SER A 1 107 ? -8.608 9.544 5.903 1.00 90.88 107 SER A N 1
ATOM 852 C CA . SER A 1 107 ? -9.529 8.437 6.158 1.00 90.88 107 SER A CA 1
ATOM 853 C C . SER A 1 107 ? -8.838 7.095 6.042 1.00 90.88 107 SER A C 1
ATOM 855 O O . SER A 1 107 ? -7.986 6.913 5.184 1.00 90.88 107 SER A O 1
ATOM 857 N N . GLY A 1 108 ? -9.253 6.152 6.884 1.00 88.31 108 GLY A N 1
ATOM 858 C CA . GLY A 1 108 ? -8.862 4.751 6.811 1.00 88.31 108 GLY A CA 1
ATOM 859 C C . GLY A 1 108 ? -10.106 3.875 6.738 1.00 88.31 108 GLY A C 1
ATOM 860 O O . GLY A 1 108 ? -11.067 4.125 7.466 1.00 88.31 108 GLY A O 1
ATOM 861 N N . ASN A 1 109 ? -10.118 2.874 5.863 1.00 86.12 109 ASN A N 1
ATOM 862 C CA . ASN A 1 109 ? -11.180 1.871 5.823 1.00 86.12 109 ASN A CA 1
ATOM 863 C C . ASN A 1 109 ? -10.656 0.505 5.369 1.00 86.12 109 ASN A C 1
ATOM 865 O O . ASN A 1 109 ? -9.609 0.388 4.732 1.00 86.12 109 ASN A O 1
ATOM 869 N N . THR A 1 110 ? -11.406 -0.540 5.702 1.00 86.06 110 THR A N 1
ATOM 870 C CA . THR A 1 110 ? -11.197 -1.886 5.175 1.00 86.06 110 THR A CA 1
ATOM 871 C C . THR A 1 110 ? -12.128 -2.086 3.981 1.00 86.06 110 THR A C 1
ATOM 873 O O . THR A 1 110 ? -13.349 -2.114 4.118 1.00 86.06 110 THR A O 1
ATOM 876 N N . ASN A 1 111 ? -11.562 -2.220 2.781 1.00 84.50 111 ASN A N 1
ATOM 877 C CA . ASN A 1 111 ? -12.333 -2.486 1.568 1.00 84.50 111 ASN A CA 1
ATOM 878 C C . ASN A 1 111 ? -11.750 -3.693 0.834 1.00 84.50 111 ASN A C 1
ATOM 880 O O . ASN A 1 111 ? -10.710 -3.604 0.184 1.00 84.50 111 ASN A O 1
ATOM 884 N N . ARG A 1 112 ? -12.442 -4.833 0.919 1.00 87.69 112 ARG A N 1
ATOM 885 C CA . ARG A 1 112 ? -11.976 -6.100 0.341 1.00 87.69 112 ARG A CA 1
ATOM 886 C C . ARG A 1 112 ? -11.781 -6.025 -1.174 1.00 87.69 112 ARG A C 1
ATOM 888 O O . ARG A 1 112 ? -10.805 -6.564 -1.675 1.00 87.69 112 ARG A O 1
ATOM 895 N N . ALA A 1 113 ? -12.679 -5.358 -1.899 1.00 87.50 113 ALA A N 1
ATOM 896 C CA . ALA A 1 113 ? -12.582 -5.263 -3.354 1.00 8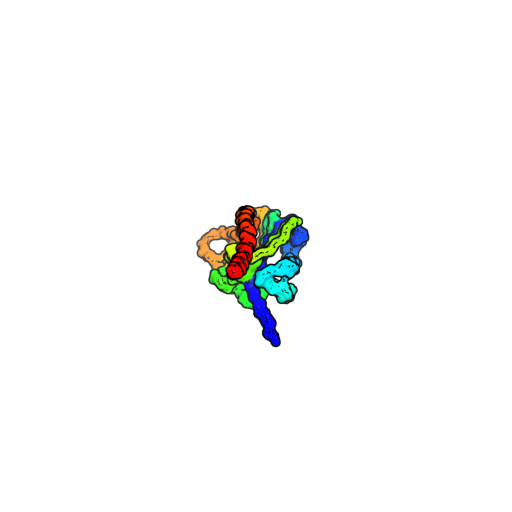7.50 113 ALA A CA 1
ATOM 897 C C . ALA A 1 113 ? -11.357 -4.440 -3.781 1.00 87.50 113 ALA A C 1
ATOM 899 O O . ALA A 1 113 ? -10.631 -4.845 -4.686 1.00 87.50 113 ALA A O 1
ATOM 900 N N . VAL A 1 114 ? -11.097 -3.324 -3.092 1.00 88.94 114 VAL A N 1
ATOM 901 C CA . VAL A 1 114 ? -9.882 -2.522 -3.301 1.00 88.94 114 VAL A CA 1
ATOM 902 C C . VAL A 1 114 ? -8.640 -3.333 -2.943 1.00 88.94 114 VAL A C 1
ATOM 904 O O . VAL A 1 114 ? -7.702 -3.378 -3.728 1.00 88.94 114 VAL A O 1
ATOM 907 N N . MET A 1 115 ? -8.642 -4.035 -1.809 1.00 92.06 115 MET A N 1
ATOM 908 C CA . MET A 1 115 ? -7.476 -4.810 -1.382 1.00 92.06 115 MET A CA 1
ATOM 909 C C . MET A 1 115 ? -7.166 -6.002 -2.286 1.00 92.06 115 MET A C 1
ATOM 911 O O . MET A 1 115 ? -5.995 -6.288 -2.502 1.00 92.06 115 MET A O 1
ATOM 915 N N . ASN A 1 116 ? -8.177 -6.648 -2.873 1.00 91.62 116 ASN A N 1
ATOM 916 C CA . ASN A 1 116 ? -7.952 -7.663 -3.903 1.00 91.62 116 ASN A CA 1
ATOM 917 C C . ASN A 1 116 ? -7.200 -7.059 -5.098 1.00 91.62 116 ASN A C 1
ATOM 919 O O . ASN A 1 116 ? -6.196 -7.615 -5.526 1.00 91.62 116 ASN A O 1
ATOM 923 N N . LYS A 1 117 ? -7.614 -5.875 -5.572 1.00 91.81 117 LYS A N 1
ATOM 924 C CA . LYS A 1 117 ? -6.893 -5.167 -6.641 1.00 91.81 117 LYS A CA 1
ATOM 925 C C . LYS A 1 117 ? -5.472 -4.784 -6.222 1.00 91.81 117 LYS A C 1
ATOM 927 O O . LYS A 1 117 ? -4.546 -4.971 -6.997 1.00 91.81 117 LYS A O 1
ATOM 932 N N . VAL A 1 118 ? -5.273 -4.295 -4.998 1.00 93.19 118 VAL A N 1
ATOM 933 C CA . VAL A 1 118 ? -3.931 -3.982 -4.473 1.00 93.19 118 VAL A CA 1
ATOM 934 C C . VAL A 1 118 ? -3.047 -5.234 -4.444 1.00 93.19 118 VAL A C 1
ATOM 936 O O . VAL A 1 118 ? -1.883 -5.160 -4.828 1.00 93.19 118 VAL A O 1
ATOM 939 N N . ASN A 1 119 ? -3.580 -6.387 -4.031 1.00 94.00 119 ASN A N 1
ATOM 940 C CA . 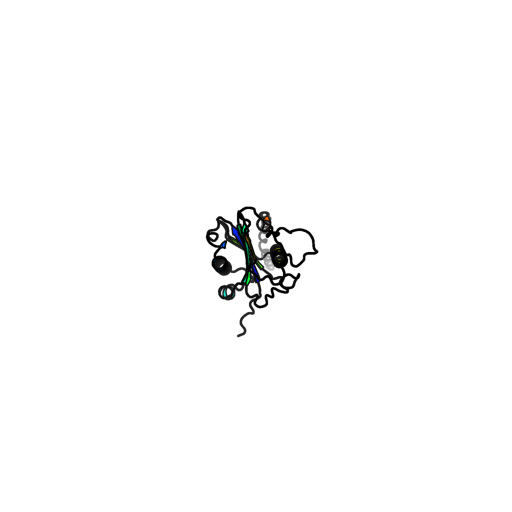ASN A 1 119 ? -2.845 -7.652 -4.063 1.00 94.00 119 ASN A CA 1
ATOM 941 C C . ASN A 1 119 ? -2.462 -8.043 -5.500 1.00 94.00 119 ASN A C 1
ATOM 943 O O . ASN A 1 119 ? -1.316 -8.419 -5.741 1.00 94.00 119 ASN A O 1
ATOM 947 N N . ASP A 1 120 ? -3.376 -7.886 -6.461 1.00 92.06 120 ASP A N 1
ATOM 948 C CA . ASP A 1 120 ? -3.104 -8.115 -7.886 1.00 92.06 120 ASP A CA 1
ATOM 949 C C . ASP A 1 120 ? -1.991 -7.196 -8.415 1.00 92.06 120 ASP A C 1
ATOM 951 O O . ASP A 1 120 ? -1.093 -7.657 -9.117 1.00 92.06 120 ASP A O 1
ATOM 955 N N . GLU A 1 121 ? -2.008 -5.910 -8.061 1.00 90.12 121 GLU A N 1
ATOM 956 C CA . GLU A 1 121 ? -0.991 -4.945 -8.496 1.00 90.12 121 GLU A CA 1
ATOM 957 C C . GLU A 1 121 ? 0.384 -5.203 -7.863 1.00 90.12 121 GLU A C 1
ATOM 959 O O . GLU A 1 121 ? 1.401 -5.105 -8.546 1.00 90.12 121 GLU A O 1
ATOM 964 N N . VAL A 1 122 ? 0.451 -5.626 -6.595 1.00 91.62 122 VAL A N 1
ATOM 965 C CA . VAL A 1 122 ? 1.719 -6.064 -5.977 1.00 91.62 122 VAL A CA 1
ATOM 966 C C . VAL A 1 122 ? 2.301 -7.273 -6.719 1.00 91.62 122 VAL A C 1
ATOM 968 O O . VAL A 1 122 ? 3.512 -7.325 -6.950 1.00 91.62 122 VAL A O 1
ATOM 971 N N . ARG A 1 123 ? 1.454 -8.226 -7.134 1.00 90.62 123 ARG A N 1
ATOM 972 C CA . ARG A 1 123 ? 1.877 -9.389 -7.934 1.00 90.62 123 ARG A CA 1
ATOM 973 C C . ARG A 1 123 ? 2.408 -8.963 -9.302 1.00 90.62 123 ARG A C 1
ATOM 975 O O . ARG A 1 123 ? 3.502 -9.376 -9.684 1.00 90.62 123 ARG A O 1
ATOM 982 N N . LYS A 1 124 ? 1.699 -8.067 -9.997 1.00 86.25 124 LYS A N 1
ATOM 983 C CA . LYS A 1 124 ? 2.160 -7.491 -11.271 1.00 86.25 124 LYS A CA 1
ATOM 984 C C . LYS A 1 124 ? 3.483 -6.743 -11.122 1.00 86.25 124 LYS A C 1
ATOM 986 O O . LYS A 1 124 ? 4.356 -6.898 -11.971 1.00 86.25 124 LYS A O 1
ATOM 991 N N . ALA A 1 125 ? 3.660 -5.960 -10.058 1.00 86.88 125 ALA A N 1
ATOM 992 C CA . ALA A 1 125 ? 4.911 -5.250 -9.800 1.00 86.88 125 ALA A CA 1
ATOM 993 C C . ALA A 1 125 ? 6.092 -6.225 -9.663 1.00 86.88 125 ALA A C 1
ATOM 995 O O . ALA A 1 125 ? 7.153 -5.994 -10.246 1.00 86.88 125 ALA A O 1
ATOM 996 N N . HIS A 1 126 ? 5.880 -7.348 -8.973 1.00 86.31 126 HIS A N 1
ATOM 997 C CA . HIS A 1 126 ? 6.834 -8.458 -8.901 1.00 86.31 126 HIS A CA 1
ATOM 998 C C . HIS A 1 126 ? 7.165 -9.037 -10.279 1.00 86.31 126 HIS A C 1
ATOM 1000 O O . HIS A 1 126 ? 8.334 -9.139 -10.656 1.00 86.31 126 HIS A O 1
ATOM 1006 N N . ASP A 1 127 ? 6.137 -9.380 -11.058 1.00 83.12 127 ASP A N 1
ATOM 1007 C CA . ASP A 1 127 ? 6.316 -9.960 -12.389 1.00 83.12 127 ASP A CA 1
ATOM 1008 C C . ASP A 1 127 ? 7.076 -9.015 -13.322 1.00 83.12 127 ASP A C 1
ATOM 1010 O O . ASP A 1 127 ? 7.934 -9.445 -14.092 1.00 83.12 127 ASP A O 1
ATOM 1014 N N . MET A 1 128 ? 6.817 -7.713 -13.229 1.00 76.88 128 MET A N 1
ATOM 1015 C CA . MET A 1 128 ? 7.438 -6.707 -14.085 1.00 76.88 128 MET A CA 1
ATOM 1016 C C . MET A 1 128 ? 8.880 -6.376 -13.705 1.00 76.88 128 MET A C 1
ATOM 1018 O O . MET A 1 128 ? 9.610 -5.835 -14.529 1.00 76.88 128 MET A O 1
ATOM 1022 N N . LYS A 1 129 ? 9.346 -6.666 -12.491 1.00 78.19 129 LYS A N 1
ATOM 1023 C CA . LYS A 1 129 ? 10.749 -6.394 -12.124 1.00 78.19 129 LYS A CA 1
ATOM 1024 C C . LYS A 1 129 ? 11.681 -7.572 -12.431 1.00 78.19 129 LYS A C 1
ATOM 1026 O O . LYS A 1 129 ? 12.895 -7.381 -12.467 1.00 78.19 129 LYS A O 1
ATOM 1031 N N . GLY A 1 130 ? 11.123 -8.736 -12.770 1.00 70.19 130 GLY A N 1
ATOM 1032 C CA . GLY A 1 130 ? 11.867 -9.897 -13.257 1.00 70.19 130 GLY A CA 1
ATOM 1033 C C . GLY A 1 130 ? 12.182 -10.921 -12.167 1.00 70.19 130 GLY A C 1
ATOM 1034 O O . GLY A 1 130 ? 11.687 -10.851 -11.045 1.00 70.19 130 GLY A O 1
ATOM 1035 N N . PHE A 1 131 ? 12.951 -11.956 -12.504 1.00 75.19 131 PHE A N 1
ATOM 1036 C CA . PHE A 1 131 ? 13.300 -13.023 -11.558 1.00 75.19 131 PHE A CA 1
ATOM 1037 C C . PHE A 1 131 ? 14.259 -12.516 -10.468 1.00 75.19 131 PHE A C 1
ATOM 1039 O O . PHE A 1 131 ? 15.210 -11.803 -10.778 1.00 75.19 131 PHE A O 1
ATOM 1046 N N . GLY A 1 132 ? 14.011 -12.881 -9.205 1.00 75.12 132 GLY A N 1
ATOM 1047 C CA . GLY A 1 132 ? 14.852 -12.482 -8.066 1.00 75.12 132 GLY A CA 1
ATOM 1048 C C . GLY A 1 132 ? 14.716 -11.018 -7.632 1.00 75.12 132 GLY A C 1
ATOM 1049 O O . GLY A 1 132 ? 15.489 -10.562 -6.799 1.00 75.12 132 GLY A O 1
ATOM 1050 N N . SER A 1 133 ? 13.759 -10.267 -8.186 1.00 80.81 133 SER A N 1
ATOM 1051 C CA . SER A 1 133 ? 13.494 -8.894 -7.758 1.00 80.81 133 SER A CA 1
ATOM 1052 C C . SER A 1 133 ? 12.880 -8.851 -6.361 1.00 80.81 133 SER A C 1
ATOM 1054 O O . SER A 1 133 ? 11.906 -9.559 -6.085 1.00 80.81 133 SER A O 1
ATOM 1056 N N . GLU A 1 134 ? 13.383 -7.948 -5.528 1.00 88.38 134 GLU A N 1
ATOM 1057 C CA . GLU A 1 134 ? 12.868 -7.702 -4.184 1.00 88.38 134 GLU A CA 1
ATOM 1058 C C . GLU A 1 134 ? 12.269 -6.292 -4.070 1.00 88.38 134 GLU A C 1
ATOM 1060 O O . GLU A 1 134 ? 12.712 -5.371 -4.765 1.00 88.38 134 GLU A O 1
ATOM 1065 N N . PRO A 1 135 ? 11.237 -6.111 -3.229 1.00 90.56 135 PRO A N 1
ATOM 1066 C CA . PRO A 1 135 ? 10.715 -4.791 -2.912 1.00 90.56 135 PRO A CA 1
ATOM 1067 C C . PRO A 1 135 ? 11.748 -3.934 -2.147 1.00 90.56 135 PRO A C 1
ATOM 1069 O O . PRO A 1 135 ? 12.628 -4.483 -1.483 1.00 90.56 135 PRO A O 1
ATOM 1072 N N . PRO A 1 136 ? 11.629 -2.593 -2.173 1.00 92.44 136 PRO A N 1
ATOM 1073 C CA . PRO A 1 136 ? 10.502 -1.837 -2.712 1.00 92.44 136 PRO A CA 1
ATOM 1074 C C . PRO A 1 136 ? 10.552 -1.658 -4.234 1.00 92.44 136 PRO A C 1
ATOM 1076 O O . PRO A 1 136 ? 11.545 -1.218 -4.814 1.00 92.44 136 PRO A O 1
ATOM 1079 N N . PHE A 1 137 ? 9.425 -1.918 -4.892 1.00 90.19 137 PHE A N 1
ATOM 1080 C CA . PHE A 1 137 ? 9.236 -1.636 -6.307 1.00 90.19 137 PHE A CA 1
ATOM 1081 C C . PHE A 1 137 ? 8.848 -0.171 -6.484 1.00 90.19 137 PHE A C 1
ATOM 1083 O O . PHE A 1 137 ? 7.720 0.229 -6.201 1.00 90.19 137 PHE A O 1
ATOM 1090 N N . ALA A 1 138 ? 9.811 0.629 -6.937 1.00 89.44 138 ALA A N 1
ATOM 1091 C CA . ALA A 1 138 ? 9.608 2.042 -7.216 1.00 89.44 138 ALA A CA 1
ATOM 1092 C C . ALA A 1 138 ? 9.322 2.294 -8.705 1.00 89.44 138 ALA A C 1
ATOM 1094 O O . ALA A 1 138 ? 9.956 1.687 -9.586 1.00 89.44 138 ALA A O 1
ATOM 1095 N N . ALA A 1 139 ? 8.396 3.213 -8.970 1.00 87.12 139 ALA A N 1
ATOM 1096 C CA . ALA A 1 139 ? 8.138 3.779 -10.290 1.00 87.12 139 ALA A CA 1
ATOM 1097 C C . ALA A 1 139 ? 7.727 5.255 -10.173 1.00 87.12 139 ALA A C 1
ATOM 1099 O O . ALA A 1 139 ? 6.890 5.606 -9.348 1.00 87.12 139 ALA A O 1
ATOM 1100 N N . ASP A 1 140 ? 8.328 6.123 -10.982 1.00 86.12 140 ASP A N 1
ATOM 1101 C CA . ASP A 1 140 ? 7.952 7.533 -11.057 1.00 86.12 140 ASP A CA 1
ATOM 1102 C C . ASP A 1 140 ? 7.275 7.795 -12.404 1.00 86.12 140 ASP A C 1
ATOM 1104 O O . ASP A 1 140 ? 7.866 7.543 -13.451 1.00 86.12 140 ASP A O 1
ATOM 1108 N N . TYR A 1 141 ? 6.027 8.247 -12.339 1.00 83.81 141 TYR A N 1
ATOM 1109 C CA . TYR A 1 141 ? 5.151 8.611 -13.451 1.00 83.81 141 TYR A CA 1
ATOM 1110 C C . TYR A 1 141 ? 4.803 10.109 -13.425 1.00 83.81 141 TYR A C 1
ATOM 1112 O O . TYR A 1 141 ? 3.934 10.564 -14.174 1.00 83.81 141 TYR A O 1
ATOM 1120 N N . SER A 1 142 ? 5.418 10.896 -12.536 1.00 80.88 142 SER A N 1
ATOM 1121 C CA . SER A 1 142 ? 5.092 12.315 -12.339 1.00 80.88 142 SER A CA 1
ATOM 1122 C C . SER A 1 142 ? 5.442 13.198 -13.541 1.00 80.88 142 SER A C 1
ATOM 1124 O O . SER A 1 142 ? 4.863 14.272 -13.699 1.00 80.88 142 SER A O 1
ATOM 1126 N N . ASP A 1 143 ? 6.325 12.732 -14.426 1.00 79.12 143 ASP A N 1
ATOM 1127 C CA . ASP A 1 143 ? 6.672 13.391 -15.688 1.00 79.12 143 ASP A CA 1
ATOM 1128 C C . ASP A 1 143 ? 5.876 12.853 -16.894 1.00 79.12 143 ASP A C 1
ATOM 1130 O O . ASP A 1 143 ? 6.154 13.216 -18.039 1.00 79.12 143 ASP A O 1
ATOM 1134 N N . GLY A 1 144 ? 4.883 11.988 -16.651 1.00 69.62 144 GLY A N 1
ATOM 1135 C CA . GLY A 1 144 ? 4.077 11.346 -17.689 1.00 69.62 144 GLY A CA 1
ATOM 1136 C C . GLY A 1 144 ? 4.809 10.244 -18.459 1.00 69.62 144 GLY A C 1
ATOM 1137 O O . GLY A 1 144 ? 4.241 9.687 -19.401 1.00 69.62 144 GLY A O 1
ATOM 1138 N N . LYS A 1 145 ? 6.050 9.902 -18.088 1.00 68.00 145 LYS A N 1
ATOM 1139 C CA . LYS A 1 145 ? 6.761 8.767 -18.674 1.00 68.00 145 LYS A CA 1
ATOM 1140 C C . LYS A 1 145 ? 6.458 7.514 -17.874 1.00 68.00 145 LYS A C 1
ATOM 1142 O O . LYS A 1 145 ? 6.557 7.480 -16.654 1.00 68.00 145 LYS A O 1
ATOM 1147 N N . HIS A 1 146 ? 6.122 6.448 -18.583 1.00 63.88 146 HIS A N 1
ATOM 1148 C CA . HIS A 1 146 ? 6.022 5.133 -17.975 1.00 63.88 146 HIS A CA 1
ATOM 1149 C C . HIS A 1 146 ? 7.395 4.462 -18.026 1.00 63.88 146 HIS A C 1
ATOM 1151 O O . HIS A 1 146 ? 7.989 4.416 -19.109 1.00 63.88 146 HIS A O 1
ATOM 1157 N N . PRO A 1 147 ? 7.913 3.916 -16.910 1.00 62.50 147 PRO A N 1
ATOM 1158 C CA . PRO A 1 147 ? 9.147 3.155 -16.957 1.00 62.50 147 PRO A CA 1
ATOM 1159 C C . PRO A 1 147 ? 9.015 1.998 -17.957 1.00 62.50 147 PRO A C 1
ATOM 1161 O O . PRO A 1 147 ? 7.995 1.313 -18.044 1.00 62.50 147 PRO A O 1
ATOM 1164 N N . THR A 1 148 ? 10.049 1.766 -18.751 1.00 55.22 148 THR A N 1
ATOM 1165 C CA . THR A 1 148 ? 10.058 0.624 -19.668 1.00 55.22 148 THR A CA 1
ATOM 1166 C C . THR A 1 148 ? 10.570 -0.596 -18.913 1.00 55.22 148 THR A C 1
ATOM 1168 O O . THR A 1 148 ? 11.682 -0.576 -18.382 1.00 55.22 148 THR A O 1
ATOM 1171 N N . CYS A 1 149 ? 9.783 -1.673 -18.860 1.00 54.91 149 CYS A N 1
ATOM 1172 C CA . CYS A 1 149 ? 10.271 -2.954 -18.365 1.00 54.91 149 CYS A CA 1
ATOM 1173 C C . CYS A 1 149 ? 10.909 -3.739 -19.512 1.00 54.91 149 CYS A C 1
ATOM 1175 O O . CYS A 1 149 ? 10.270 -4.043 -20.520 1.00 54.91 149 CYS A O 1
ATOM 1177 N N . TRP A 1 150 ? 12.174 -4.110 -19.327 1.00 46.69 150 TRP A N 1
ATOM 1178 C CA . TRP A 1 150 ? 12.926 -4.872 -20.321 1.00 46.69 150 TRP A CA 1
ATOM 1179 C C . TRP A 1 150 ? 12.903 -6.390 -20.084 1.00 46.69 150 TRP A C 1
ATOM 1181 O O . TRP A 1 150 ? 13.278 -7.132 -20.989 1.00 46.69 150 TRP A O 1
ATOM 1191 N N . ARG A 1 151 ? 12.489 -6.875 -18.899 1.00 58.72 151 ARG A N 1
ATOM 1192 C CA . ARG A 1 151 ? 12.539 -8.308 -18.526 1.00 58.72 151 ARG A CA 1
ATOM 1193 C C . ARG A 1 151 ? 11.404 -8.740 -17.577 1.00 58.72 151 ARG A C 1
ATOM 1195 O O . ARG A 1 151 ? 11.662 -8.961 -16.393 1.00 58.72 151 ARG A O 1
ATOM 1202 N N . PRO A 1 152 ? 10.167 -8.910 -18.074 1.00 62.28 152 PRO A N 1
ATOM 1203 C CA . PRO A 1 152 ? 9.087 -9.468 -17.268 1.00 62.28 152 PRO A CA 1
ATOM 1204 C C . PRO A 1 152 ? 9.371 -10.940 -16.934 1.00 62.28 152 PRO A C 1
ATOM 1206 O O . PRO A 1 152 ? 9.738 -11.716 -17.823 1.00 62.28 152 PRO A O 1
ATOM 1209 N N . ARG A 1 153 ? 9.135 -11.341 -15.680 1.00 66.94 153 ARG A N 1
ATOM 1210 C CA . ARG A 1 153 ? 9.245 -12.722 -15.173 1.00 66.94 153 ARG A CA 1
ATOM 1211 C C . ARG A 1 153 ? 8.337 -13.689 -15.944 1.00 66.94 153 ARG A C 1
ATOM 1213 O O . ARG A 1 153 ? 8.706 -14.839 -16.144 1.00 66.94 153 ARG A O 1
ATOM 1220 N N . SER A 1 154 ? 7.191 -13.208 -16.426 1.00 60.31 154 SER A N 1
ATOM 1221 C CA . SER A 1 154 ? 6.174 -13.984 -17.146 1.00 60.31 154 SER A CA 1
ATOM 1222 C C . SER A 1 154 ? 6.231 -13.864 -18.681 1.00 60.31 154 SER A C 1
ATOM 1224 O O . SER A 1 154 ? 5.309 -14.308 -19.368 1.00 60.31 154 SER A O 1
ATOM 1226 N N . SER A 1 155 ? 7.292 -13.296 -19.272 1.00 51.06 155 SER A N 1
ATOM 1227 C CA . SER A 1 155 ? 7.324 -13.105 -20.730 1.00 51.06 155 SER A CA 1
ATOM 1228 C C . SER A 1 155 ? 7.509 -14.415 -21.519 1.00 51.06 155 SER A C 1
ATOM 1230 O O . SER A 1 155 ? 8.561 -15.050 -21.496 1.00 51.06 155 SER A O 1
ATOM 1232 N N . LYS A 1 156 ? 6.499 -14.773 -22.329 1.00 40.41 156 LYS A N 1
ATOM 1233 C CA . LYS A 1 156 ? 6.765 -15.375 -23.649 1.00 40.41 156 LYS A CA 1
ATOM 1234 C C . LYS A 1 156 ? 7.504 -14.329 -24.503 1.00 40.41 156 LYS A C 1
ATOM 1236 O O . LYS A 1 156 ? 7.240 -13.135 -24.349 1.00 40.41 156 LYS A O 1
ATOM 1241 N N . PRO A 1 157 ? 8.412 -14.725 -25.410 1.00 38.78 157 PRO A N 1
ATOM 1242 C CA . PRO A 1 157 ? 9.317 -13.784 -26.055 1.00 38.78 157 PRO A CA 1
ATOM 1243 C C . PRO A 1 157 ? 8.607 -13.008 -27.172 1.00 38.78 157 PRO A C 1
ATOM 1245 O O . PRO A 1 157 ? 8.634 -13.443 -28.318 1.00 38.78 157 PRO A O 1
ATOM 1248 N N . ARG A 1 158 ? 7.991 -11.853 -26.874 1.00 34.66 158 ARG A N 1
ATOM 1249 C CA . ARG A 1 158 ? 7.915 -10.720 -27.820 1.00 34.66 158 ARG A CA 1
ATOM 1250 C C . ARG A 1 158 ? 7.368 -9.430 -27.195 1.00 34.66 158 ARG A C 1
ATOM 1252 O O . ARG A 1 158 ? 6.309 -9.443 -26.588 1.00 34.66 158 ARG A O 1
ATOM 1259 N N . ALA A 1 159 ? 8.070 -8.340 -27.516 1.00 41.12 159 ALA A N 1
ATOM 1260 C CA . ALA A 1 159 ? 7.764 -6.921 -27.317 1.00 41.12 159 ALA A CA 1
ATOM 1261 C C . ALA A 1 159 ? 7.803 -6.383 -25.872 1.00 41.12 159 ALA A C 1
ATOM 1263 O O . ALA A 1 159 ? 7.148 -6.876 -24.962 1.00 41.12 159 ALA A O 1
ATOM 1264 N N . SER A 1 160 ? 8.600 -5.324 -25.710 1.00 42.03 160 SER A N 1
ATOM 1265 C CA . SER A 1 160 ? 8.662 -4.412 -24.566 1.00 42.03 160 SER A CA 1
ATOM 1266 C C . SER A 1 160 ? 7.277 -4.129 -23.984 1.00 42.03 160 SER A C 1
ATOM 1268 O O . SER A 1 160 ? 6.413 -3.608 -24.688 1.00 42.03 160 SER A O 1
ATOM 1270 N N . SER A 1 161 ? 7.087 -4.448 -22.704 1.00 42.69 161 SER A N 1
ATOM 1271 C CA . SER A 1 161 ? 5.843 -4.186 -21.985 1.00 42.69 161 SER A CA 1
ATOM 1272 C C . SER A 1 161 ? 6.045 -2.979 -21.070 1.00 42.69 161 SER A C 1
ATOM 1274 O O . SER A 1 161 ? 6.937 -2.967 -20.222 1.00 42.69 161 SER A O 1
ATOM 1276 N N . THR A 1 162 ? 5.237 -1.940 -21.258 1.00 45.12 162 THR A N 1
ATOM 1277 C CA . THR A 1 162 ? 5.146 -0.783 -20.355 1.00 45.12 162 THR A CA 1
ATOM 1278 C C . THR A 1 162 ? 4.742 -1.263 -18.957 1.00 45.12 162 THR A C 1
ATOM 1280 O O . THR A 1 162 ? 3.887 -2.147 -18.870 1.00 45.12 162 THR A O 1
ATOM 1283 N N . VAL A 1 163 ? 5.326 -0.735 -17.865 1.00 47.06 163 VAL A N 1
ATOM 1284 C CA . VAL A 1 163 ? 4.816 -1.065 -16.514 1.00 47.06 163 VAL A CA 1
ATOM 1285 C C . VAL A 1 163 ? 3.358 -0.610 -16.407 1.00 47.06 163 VAL A C 1
ATOM 1287 O O . VAL A 1 163 ? 3.095 0.582 -16.606 1.00 47.06 163 VAL A O 1
ATOM 1290 N N . PRO A 1 164 ? 2.408 -1.520 -16.115 1.00 47.09 164 PRO A N 1
ATOM 1291 C CA . PRO A 1 164 ? 1.095 -1.108 -15.668 1.00 47.09 164 PRO A CA 1
ATOM 1292 C C . PRO A 1 164 ? 1.282 -0.478 -14.294 1.00 47.09 164 PRO A C 1
ATOM 1294 O O . PRO A 1 164 ? 1.923 -1.042 -13.411 1.00 47.09 164 PRO A O 1
ATOM 1297 N N . ALA A 1 165 ? 0.778 0.730 -14.171 1.00 50.72 165 ALA A N 1
ATOM 1298 C CA . ALA A 1 165 ? 0.824 1.494 -12.950 1.00 50.72 165 ALA A CA 1
ATOM 1299 C C . ALA A 1 165 ? -0.460 1.201 -12.146 1.00 50.72 165 ALA A C 1
ATOM 1301 O O . ALA A 1 165 ? -1.474 0.852 -12.763 1.00 50.72 165 ALA A O 1
ATOM 1302 N N . LEU A 1 166 ? -0.440 1.309 -10.808 1.00 55.44 166 LEU A N 1
ATOM 1303 C CA . LEU A 1 166 ? -1.644 1.088 -9.989 1.00 55.44 166 LEU A CA 1
ATOM 1304 C C . LEU A 1 166 ? -2.776 1.968 -10.524 1.00 55.44 166 LEU A C 1
ATOM 1306 O O . LEU A 1 166 ? -2.641 3.189 -10.541 1.00 55.44 166 LEU A O 1
ATOM 1310 N N . ASP A 1 167 ? -3.876 1.344 -10.955 1.00 49.69 167 ASP A N 1
ATOM 1311 C CA . ASP A 1 167 ? -4.977 2.023 -11.643 1.00 49.69 167 ASP A CA 1
ATOM 1312 C C . ASP A 1 167 ? -5.366 3.337 -10.923 1.00 49.69 167 ASP A C 1
ATOM 1314 O O . ASP A 1 167 ? -5.835 3.287 -9.778 1.00 49.69 167 ASP A O 1
ATOM 1318 N N . PRO A 1 168 ? -5.197 4.513 -11.568 1.00 49.16 168 PRO A N 1
ATOM 1319 C CA . PRO A 1 168 ? -5.594 5.811 -11.019 1.00 49.16 168 PRO A CA 1
ATOM 1320 C C . PRO A 1 168 ? -7.048 5.848 -10.529 1.00 49.16 168 PRO A C 1
ATOM 1322 O O . PRO A 1 168 ? -7.391 6.622 -9.632 1.00 49.16 168 PRO A O 1
ATOM 1325 N N . ALA A 1 169 ? -7.919 5.005 -11.098 1.00 44.53 169 ALA A N 1
ATOM 1326 C CA . ALA A 1 169 ? -9.326 4.914 -10.730 1.00 44.53 169 ALA A CA 1
ATOM 1327 C C . ALA A 1 169 ? -9.567 4.279 -9.348 1.00 44.53 169 ALA A C 1
ATOM 1329 O O . ALA A 1 169 ? -10.670 4.402 -8.814 1.00 44.53 169 ALA A O 1
ATOM 1330 N N . LEU A 1 170 ? -8.559 3.663 -8.716 1.00 51.91 170 LEU A N 1
ATOM 1331 C CA . LEU A 1 170 ? -8.657 3.166 -7.336 1.00 51.91 170 LEU A CA 1
ATOM 1332 C C . LEU A 1 170 ? -8.938 4.285 -6.314 1.00 51.91 170 LEU A C 1
ATOM 1334 O O . LEU A 1 170 ? -9.480 3.999 -5.247 1.00 51.91 170 LEU A O 1
ATOM 1338 N N . GLY A 1 171 ? -8.628 5.545 -6.648 1.00 39.75 171 GLY A N 1
ATOM 1339 C CA . GLY A 1 171 ? -8.948 6.735 -5.847 1.00 39.75 171 GLY A CA 1
ATOM 1340 C C . GLY A 1 171 ? -10.251 7.451 -6.226 1.00 39.75 171 GLY A C 1
ATOM 1341 O O . GLY A 1 171 ? -10.646 8.394 -5.548 1.00 39.75 171 GLY A O 1
ATOM 1342 N N . SER A 1 172 ? -10.941 7.024 -7.288 1.00 40.16 172 SER A N 1
ATOM 1343 C CA . SER A 1 172 ? -12.213 7.614 -7.730 1.00 40.16 172 SER A CA 1
ATOM 1344 C C . SER A 1 172 ? -13.382 6.723 -7.326 1.00 40.16 172 SER A C 1
ATOM 1346 O O . SER A 1 172 ? -14.098 6.182 -8.167 1.00 40.16 172 SER A O 1
ATOM 1348 N N . ALA A 1 173 ? -13.588 6.541 -6.021 1.00 37.31 173 ALA A N 1
ATOM 1349 C CA . ALA A 1 173 ? -14.873 6.030 -5.566 1.00 37.31 173 ALA A CA 1
ATOM 1350 C C . ALA A 1 173 ? -15.946 7.091 -5.890 1.00 37.31 173 ALA A C 1
ATOM 1352 O O . ALA A 1 173 ? -15.783 8.245 -5.479 1.00 37.31 173 ALA A O 1
ATOM 1353 N N . PRO A 1 174 ? -17.041 6.758 -6.602 1.00 36.09 174 PRO A N 1
ATOM 1354 C CA . PRO A 1 174 ? -18.198 7.640 -6.619 1.00 36.09 174 PRO A CA 1
ATOM 1355 C C . PRO A 1 174 ? -18.631 7.872 -5.168 1.00 36.09 174 PRO A C 1
ATOM 1357 O O . PRO A 1 174 ? -18.594 6.946 -4.351 1.00 36.09 174 PRO A O 1
ATOM 1360 N N . ALA A 1 175 ? -18.996 9.112 -4.834 1.00 36.19 175 ALA A N 1
ATOM 1361 C CA . ALA A 1 175 ? -19.535 9.426 -3.515 1.00 36.19 175 ALA A CA 1
ATOM 1362 C C . ALA A 1 175 ? -20.645 8.408 -3.185 1.00 36.19 175 ALA A C 1
ATOM 1364 O O . ALA A 1 175 ? -21.477 8.137 -4.058 1.00 36.19 175 ALA A O 1
ATOM 1365 N N . PRO A 1 176 ? -20.660 7.812 -1.978 1.00 40.72 176 PRO A N 1
ATOM 1366 C CA . PRO A 1 176 ? -21.755 6.936 -1.598 1.00 40.72 176 PRO A CA 1
ATOM 1367 C C . PRO A 1 176 ? -23.057 7.716 -1.770 1.00 40.72 176 PRO A C 1
ATOM 1369 O O . PRO A 1 176 ? -23.155 8.864 -1.328 1.00 40.72 176 PRO A O 1
ATOM 1372 N N . ALA A 1 177 ? -24.031 7.112 -2.456 1.00 40.31 177 ALA A N 1
ATOM 1373 C CA . ALA A 1 177 ? -25.367 7.678 -2.547 1.00 40.31 177 ALA A CA 1
ATOM 1374 C C . ALA A 1 177 ? -25.847 8.032 -1.126 1.00 40.31 177 ALA A C 1
ATOM 1376 O O . ALA A 1 177 ? -25.558 7.268 -0.195 1.00 40.31 177 ALA A O 1
ATOM 1377 N N . PRO A 1 178 ? -26.524 9.180 -0.928 1.00 47.09 178 PRO A N 1
ATOM 1378 C CA . PRO A 1 178 ? -27.050 9.532 0.382 1.00 47.09 178 PRO A CA 1
ATOM 1379 C C . PRO A 1 178 ? -27.878 8.360 0.906 1.00 47.09 178 PRO A C 1
ATOM 1381 O O . PRO A 1 178 ? -28.715 7.813 0.184 1.00 47.09 178 PRO A O 1
ATOM 1384 N N . ALA A 1 179 ? -27.587 7.938 2.138 1.00 46.53 179 ALA A N 1
ATOM 1385 C CA . ALA A 1 179 ? -28.323 6.860 2.775 1.00 46.53 179 ALA A CA 1
ATOM 1386 C C . ALA A 1 179 ? -29.827 7.188 2.726 1.00 46.53 179 ALA A C 1
ATOM 1388 O O . ALA A 1 179 ? -30.193 8.349 2.947 1.00 46.53 179 ALA A O 1
ATOM 1389 N N . PRO A 1 180 ? -30.700 6.208 2.426 1.00 60.44 180 PRO A N 1
ATOM 1390 C CA . PRO A 1 180 ? -32.135 6.425 2.520 1.00 60.44 180 PRO A CA 1
ATOM 1391 C C . PRO A 1 180 ? -32.461 6.940 3.923 1.00 60.44 180 PRO A C 1
ATOM 1393 O O . PRO A 1 180 ? -31.914 6.445 4.913 1.00 60.44 180 PRO A O 1
ATOM 1396 N N . ALA A 1 181 ? -33.311 7.968 3.996 1.00 60.50 181 ALA A N 1
ATOM 1397 C CA . ALA A 1 181 ? -33.749 8.523 5.267 1.00 60.50 181 ALA A CA 1
ATOM 1398 C C . ALA A 1 181 ? -34.275 7.387 6.165 1.00 60.50 181 ALA A C 1
ATOM 1400 O O . ALA A 1 181 ? -34.954 6.487 5.656 1.00 60.50 181 ALA A O 1
ATOM 1401 N N . PRO A 1 182 ? -33.957 7.393 7.473 1.00 64.75 182 PRO A N 1
ATOM 1402 C CA . PRO A 1 182 ? -34.498 6.395 8.377 1.00 64.75 182 PRO A CA 1
ATOM 1403 C C . PRO A 1 182 ? -36.031 6.421 8.297 1.00 64.75 182 PRO A C 1
ATOM 1405 O O . PRO A 1 182 ? -36.615 7.504 8.166 1.00 64.75 182 PRO A O 1
ATOM 1408 N N . PRO A 1 183 ? -36.693 5.253 8.352 1.00 69.88 183 PRO A N 1
ATOM 1409 C CA . PRO A 1 183 ? -38.144 5.212 8.394 1.00 69.88 183 PRO A CA 1
ATOM 1410 C C . PRO A 1 183 ? -38.643 6.038 9.591 1.00 69.88 183 PRO A C 1
ATOM 1412 O O . PRO A 1 183 ? -37.977 6.065 10.633 1.00 69.88 183 PRO A O 1
ATOM 1415 N N . PRO A 1 184 ? -39.788 6.732 9.461 1.00 76.31 184 PRO A N 1
ATOM 1416 C CA . PRO A 1 184 ? -40.370 7.474 10.570 1.00 76.31 184 PRO A CA 1
ATOM 1417 C C . PRO A 1 184 ? -40.555 6.549 11.776 1.00 76.31 184 PRO A C 1
ATOM 1419 O O . PRO A 1 184 ? -40.926 5.382 11.626 1.00 76.31 184 PRO A O 1
ATOM 1422 N N . ALA A 1 185 ? -40.266 7.070 12.970 1.00 76.06 185 ALA A N 1
ATOM 1423 C CA . ALA A 1 185 ? -40.441 6.325 14.208 1.00 76.06 185 ALA A CA 1
ATOM 1424 C C . ALA A 1 185 ? -41.891 5.810 14.320 1.00 76.06 185 ALA A C 1
ATOM 1426 O O . ALA A 1 185 ? -42.820 6.530 13.934 1.00 76.06 185 ALA A O 1
ATOM 1427 N N . PRO A 1 186 ? -42.105 4.585 14.836 1.00 79.69 186 PRO A N 1
ATOM 1428 C CA . PRO A 1 186 ? -43.450 4.084 15.072 1.00 79.69 186 PRO A CA 1
ATOM 1429 C C . PRO A 1 186 ? -44.194 5.018 16.039 1.00 79.69 186 PRO A C 1
ATOM 1431 O O . PRO A 1 186 ? -43.573 5.577 16.950 1.00 79.69 186 PRO A O 1
ATOM 1434 N N . PRO A 1 187 ? -45.513 5.206 15.859 1.00 81.56 187 PRO A N 1
ATOM 1435 C CA . PRO A 1 187 ? -46.305 6.008 16.777 1.00 81.56 187 PRO A CA 1
ATOM 1436 C C . PRO A 1 187 ? -46.224 5.426 18.199 1.00 81.56 187 PRO A C 1
ATOM 1438 O O . PRO A 1 187 ? -46.106 4.206 18.357 1.00 81.56 187 PRO A O 1
ATOM 1441 N N . PRO A 1 188 ? -46.279 6.274 19.241 1.00 81.81 188 PRO A N 1
ATOM 1442 C CA . PRO A 1 188 ? -46.295 5.812 20.622 1.00 81.81 188 PRO A CA 1
ATOM 1443 C C . PRO A 1 188 ? -47.453 4.835 20.854 1.00 81.81 188 PRO A C 1
ATOM 1445 O O . PRO A 1 188 ? -48.548 5.007 20.314 1.00 81.81 188 PRO A O 1
ATOM 1448 N N . ALA A 1 189 ? -47.194 3.801 21.657 1.00 83.50 189 ALA A N 1
ATOM 1449 C CA . ALA A 1 189 ? -48.204 2.818 22.021 1.00 83.50 189 ALA A CA 1
ATOM 1450 C C . ALA A 1 189 ? -49.408 3.502 22.701 1.00 83.50 189 ALA A C 1
ATOM 1452 O O . ALA A 1 189 ? -49.215 4.462 23.457 1.00 83.50 189 ALA A O 1
ATOM 1453 N N . PRO A 1 190 ? -50.642 3.025 22.456 1.00 84.31 190 PRO A N 1
ATOM 1454 C CA . PRO A 1 190 ? -51.814 3.540 23.147 1.00 84.31 190 PRO A CA 1
ATOM 1455 C C . PRO A 1 190 ? -51.675 3.330 24.664 1.00 84.31 190 PRO A C 1
ATOM 1457 O O . PRO A 1 190 ? -51.065 2.346 25.097 1.00 84.31 190 PRO A O 1
ATOM 1460 N N . PRO A 1 191 ? -52.230 4.240 25.483 1.00 84.25 191 PRO A N 1
ATOM 1461 C CA . PRO A 1 191 ? -52.210 4.090 26.929 1.00 84.25 191 PRO A CA 1
ATOM 1462 C C . PRO A 1 191 ? -52.913 2.787 27.353 1.00 84.25 191 PRO A C 1
ATOM 1464 O O . PRO A 1 191 ? -53.839 2.339 26.669 1.00 84.25 191 PRO A O 1
ATOM 1467 N N . PRO A 1 192 ? -52.499 2.177 28.480 1.00 84.06 192 PRO A N 1
ATOM 1468 C CA . PRO A 1 192 ? -53.168 1.005 29.031 1.00 84.06 192 PRO A CA 1
ATOM 1469 C C . PRO A 1 192 ? -54.662 1.275 29.233 1.00 84.06 192 PRO A C 1
ATOM 1471 O O . PRO A 1 192 ? -55.047 2.368 29.656 1.00 84.06 192 PRO A O 1
ATOM 1474 N N . ALA A 1 193 ? -55.498 0.274 28.953 1.00 85.00 193 ALA A N 1
ATOM 1475 C CA . ALA A 1 193 ? -56.924 0.365 29.231 1.00 85.00 193 ALA A CA 1
ATOM 1476 C C . ALA A 1 193 ? -57.158 0.615 30.735 1.00 85.00 193 ALA A C 1
ATOM 1478 O O . ALA A 1 193 ? -56.445 0.036 31.564 1.00 85.00 193 ALA A O 1
ATOM 1479 N N . PRO A 1 194 ? -58.140 1.458 31.103 1.00 83.19 194 PRO A N 1
ATOM 1480 C CA . PRO A 1 194 ? -58.497 1.648 32.498 1.00 83.19 194 PRO A CA 1
ATOM 1481 C C . PRO A 1 194 ? -58.952 0.312 33.109 1.00 83.19 194 PRO A C 1
ATOM 1483 O O . PRO A 1 194 ? -59.558 -0.509 32.413 1.00 83.19 194 PRO A O 1
ATOM 1486 N N . PRO A 1 195 ? -58.662 0.076 34.400 1.00 84.31 195 PRO A N 1
ATOM 1487 C CA . PRO A 1 195 ? -59.117 -1.124 35.082 1.00 84.31 195 PRO A CA 1
ATOM 1488 C C . PRO A 1 195 ? -60.653 -1.213 35.049 1.00 84.31 195 PRO A C 1
ATOM 1490 O O . PRO A 1 195 ? -61.329 -0.180 35.067 1.00 84.31 195 PRO A O 1
ATOM 1493 N N . PRO A 1 196 ? -61.216 -2.434 34.996 1.00 84.38 196 PRO A N 1
ATOM 1494 C CA . PRO A 1 196 ? -62.658 -2.631 35.028 1.00 84.38 196 PRO A CA 1
ATOM 1495 C C . PRO A 1 196 ? -63.260 -2.020 36.297 1.00 84.38 196 PRO A C 1
ATOM 1497 O O . PRO A 1 196 ? -62.672 -2.095 37.378 1.00 84.38 196 PRO A O 1
ATOM 1500 N N . ALA A 1 197 ? -64.435 -1.406 36.147 1.00 83.62 197 ALA A N 1
ATOM 1501 C CA . ALA A 1 197 ? -65.163 -0.822 37.262 1.00 83.62 197 ALA A CA 1
ATOM 1502 C C . ALA A 1 197 ? -65.491 -1.900 38.313 1.00 83.62 197 ALA A C 1
ATOM 1504 O O . ALA A 1 197 ? -65.797 -3.039 37.938 1.00 83.62 197 ALA A O 1
ATOM 1505 N N . PRO A 1 198 ? -65.434 -1.563 39.613 1.00 82.56 198 PRO A N 1
ATOM 1506 C CA . PRO A 1 198 ? -65.861 -2.479 40.657 1.00 82.56 198 PRO A CA 1
ATOM 1507 C C . PRO A 1 198 ? -67.340 -2.855 40.458 1.00 82.56 198 PRO A C 1
ATOM 1509 O O . PRO A 1 198 ? -68.125 -2.026 39.981 1.00 82.56 198 PRO A O 1
ATOM 1512 N N . PRO A 1 199 ? -67.725 -4.101 40.782 1.00 84.69 199 PRO A N 1
ATOM 1513 C CA . PRO A 1 199 ? -69.111 -4.532 40.686 1.00 84.69 199 PRO A CA 1
ATOM 1514 C C . PRO A 1 199 ? -70.008 -3.667 41.588 1.00 84.69 199 PRO A C 1
ATOM 1516 O O . PRO A 1 199 ? -69.550 -3.219 42.641 1.00 84.69 199 PRO A O 1
ATOM 1519 N N . PRO A 1 200 ? -71.268 -3.420 41.188 1.00 81.25 200 PRO A N 1
ATOM 1520 C CA . PRO A 1 200 ? -72.210 -2.673 42.009 1.00 81.25 200 PRO A CA 1
ATOM 1521 C C . PRO A 1 200 ? -72.477 -3.409 43.323 1.00 81.25 200 PRO A C 1
ATOM 1523 O O . PRO A 1 200 ? -72.573 -4.640 43.344 1.00 81.25 200 PRO A O 1
ATOM 1526 N N . ASP A 1 201 ? -72.609 -2.639 44.402 1.00 75.69 201 ASP A N 1
ATOM 1527 C CA . ASP A 1 201 ? -72.930 -3.182 45.716 1.00 75.69 201 ASP A CA 1
ATOM 1528 C C . ASP A 1 201 ? -74.288 -3.907 45.695 1.00 75.69 201 ASP A C 1
ATOM 1530 O O . ASP A 1 201 ? -75.214 -3.476 44.993 1.00 75.69 201 ASP A O 1
ATOM 1534 N N . PRO A 1 202 ? -74.437 -5.006 46.459 1.00 71.38 202 PRO A N 1
ATOM 1535 C CA . PRO A 1 202 ? -75.713 -5.694 46.589 1.00 71.38 202 PRO A CA 1
ATOM 1536 C C . PRO A 1 202 ? -76.772 -4.747 47.165 1.00 71.38 202 PRO A C 1
ATOM 1538 O O . PRO A 1 202 ? -76.542 -4.092 48.182 1.00 71.38 202 PRO A O 1
ATOM 1541 N N . ALA A 1 203 ? -77.935 -4.686 46.514 1.00 70.94 203 ALA A N 1
ATOM 1542 C CA . ALA A 1 203 ? -79.081 -3.927 47.005 1.00 70.94 203 ALA A CA 1
ATOM 1543 C C . ALA A 1 203 ? -79.601 -4.504 48.346 1.00 70.94 203 ALA A C 1
ATOM 1545 O O . ALA A 1 203 ? -79.495 -5.719 48.544 1.00 70.94 203 ALA A O 1
ATOM 1546 N N . PRO A 1 204 ? -80.133 -3.651 49.247 1.00 66.56 204 PRO A N 1
ATOM 1547 C CA . PRO A 1 204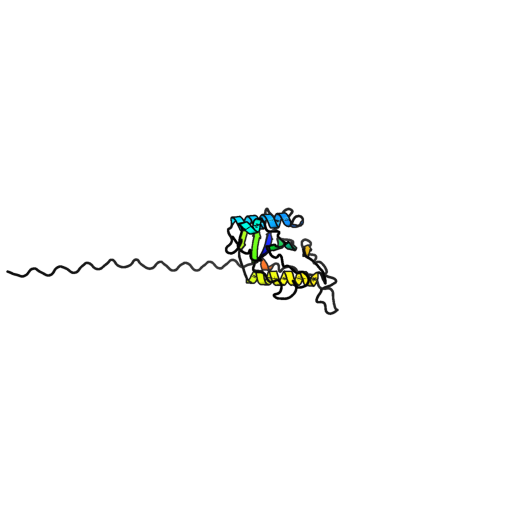 ? -80.624 -4.048 50.570 1.00 66.56 204 PRO A CA 1
ATOM 1548 C C . PRO A 1 204 ? -81.887 -4.916 50.531 1.00 66.56 204 PRO A C 1
ATOM 1550 O O . PRO A 1 204 ? -82.697 -4.760 49.587 1.00 66.56 204 PRO A O 1
#